Protein AF-A0A9D9UHL8-F1 (afdb_monomer)

Sequence (233 aa):
MMLKIGLIVIVFIFQFSCKTDQINKLRINSTFSAKETDQIIEMLHRFDSEICINEQKEIDAIEDCYASFFKRIKKEIDYGKLDIGISEVQHDFIISALDKSLRKEFWAEGKVVLNRVIKAAIPPKTYPDTIKVINIGKGMFLDFLKNDVSEVSSKVKDYYEHYMKMGVTPTIEADIITNYEEYDISDERIRLFIAVHYLTKNSNILYSNLSYEKSWDNFKRETKNNKETKNKN

Radius of gyration: 25.03 Å; Cα contacts (8 Å, |Δi|>4): 223; chains: 1; bounding box: 103×50×56 Å

Foldseek 3Di:
DDDDPPPPVVVVPPPPPPPVPPPQLLCVFDQDDPLQSQLLVQLLLLLLVQLCVQLVHDSVPSVVSVVSQLVVQVVQVVVVDGDSNQDPVSLCVSLVSGDPVSSQQQKDKDKDWDFDWDVVDVVIDTDTDIFIAIFGHPHSLLVRLVGRPCVPAVLSVVVSVCCVVPNDDPVNVCCCSVVVVSQPSVRSSSSSVVSSVVSRVVVRVVRVVVSVVVVVVVVVVVVVVVVVVVVVD

Nearest PDB structures (foldseek):
  4fdb-assembly1_A-2  TM=5.732E-01  e=2.928E+00  Ralstonia pseudosolanacearum GMI1000
  9c0j-assembly1_A  TM=3.679E-01  e=6.937E+00  Klebsiella pneumoniae
  8ieq-assembly1_A  TM=1.596E-01  e=2.928E+00  Homo sapiens

Secondary structure (DSSP, 8-state):
--SSSTTSSGGGSTT---------GGGS-SSS-HHHHHHHHHHHHHHHHHHHHHTT--TT-HHHHHHHHHHHHHHHHHTT-------HHHHHHHHTTS-HHHHHHHEEEEEEEEEEEETTSSS-EEEEEEEEEEEE-SSHHHHHIIIIITTT-HHHHHHHHHHHHH-S-HHHHHHHHHSGGGS-TTSHHHHHHHHHHHHHHHHHHHHHHHHHHHHHHHHHHHHHHHHHHHT--

Solvent-accessible surface area (backbone atoms only — not comparable to full-atom values): 13490 Å² total; per-residue (Å²): 137,92,86,80,79,82,72,69,69,71,72,69,70,74,73,71,69,75,72,70,73,76,71,57,60,60,78,75,47,90,69,61,55,73,72,56,38,54,25,50,52,49,24,42,52,44,47,55,46,54,45,8,59,72,54,74,40,59,70,93,42,52,64,59,17,52,55,46,46,41,56,50,41,47,55,33,45,78,73,76,38,87,67,90,81,69,49,72,69,55,47,53,58,26,58,62,45,37,54,79,69,60,46,50,26,45,37,35,83,48,73,48,78,44,78,45,71,42,76,89,41,89,70,67,44,73,45,83,40,80,41,64,37,52,42,78,19,95,33,57,50,49,50,31,40,60,70,64,38,28,82,82,29,68,68,51,32,53,48,51,60,44,34,77,74,71,42,93,45,74,67,61,53,47,45,55,50,75,48,48,87,79,52,61,62,89,40,57,58,52,42,43,52,51,48,56,53,49,52,38,51,48,53,32,52,54,40,51,51,57,49,50,54,53,54,52,54,50,52,53,52,53,58,52,52,55,52,57,56,62,74,75,110

Mean predicted aligned error: 7.91 Å

Structure (mmCIF, N/CA/C/O backbone):
data_AF-A0A9D9UHL8-F1
#
_entry.id   AF-A0A9D9UHL8-F1
#
loop_
_atom_site.group_PDB
_atom_site.id
_atom_site.type_symbol
_atom_site.label_atom_id
_atom_site.label_alt_id
_atom_site.label_comp_id
_atom_site.label_asym_id
_atom_site.label_entity_id
_atom_site.label_seq_id
_atom_site.pdbx_PDB_ins_code
_atom_site.Cartn_x
_atom_site.Cartn_y
_atom_site.Cartn_z
_atom_site.occupancy
_atom_site.B_iso_or_equiv
_atom_site.auth_seq_id
_atom_site.auth_comp_id
_atom_site.auth_asym_id
_atom_site.auth_atom_id
_atom_site.pdbx_PDB_model_num
ATOM 1 N N . MET A 1 1 ? -61.139 32.655 20.245 1.00 47.41 1 MET A N 1
ATOM 2 C CA . MET A 1 1 ? -59.903 32.812 19.437 1.00 47.41 1 MET A CA 1
ATOM 3 C C . MET A 1 1 ? -58.740 32.819 20.418 1.00 47.41 1 MET A C 1
ATOM 5 O O . MET A 1 1 ? -58.923 33.446 21.443 1.00 47.41 1 MET A O 1
ATOM 9 N N . MET A 1 2 ? -57.611 32.156 20.147 1.00 50.00 2 MET A N 1
ATOM 10 C CA . MET A 1 2 ? -56.487 31.899 21.086 1.00 50.00 2 MET A CA 1
ATOM 11 C C . MET A 1 2 ? -56.606 30.621 21.933 1.00 50.00 2 MET A C 1
ATOM 13 O O . MET A 1 2 ? -56.815 30.682 23.131 1.00 50.00 2 MET A O 1
ATOM 17 N N . LEU A 1 3 ? -56.458 29.451 21.309 1.00 45.47 3 LEU A N 1
ATOM 18 C CA . LEU A 1 3 ? -55.940 28.226 21.943 1.00 45.47 3 LEU A CA 1
ATOM 19 C C . LEU A 1 3 ? -55.844 27.190 20.818 1.00 45.47 3 LEU A C 1
ATOM 21 O O . LEU A 1 3 ? -56.886 26.687 20.416 1.00 45.47 3 LEU A O 1
ATOM 25 N N . LYS A 1 4 ? -54.659 26.975 20.223 1.00 51.47 4 LYS A N 1
ATOM 26 C CA . LYS A 1 4 ? -54.309 25.803 19.365 1.00 51.47 4 LYS A CA 1
ATOM 27 C C . LYS A 1 4 ? -52.970 25.922 18.615 1.00 51.47 4 LYS A C 1
ATOM 29 O O . LYS A 1 4 ? -52.560 24.952 17.997 1.00 51.47 4 LYS A O 1
ATOM 34 N N . ILE A 1 5 ? -52.261 27.053 18.690 1.00 55.22 5 ILE A N 1
ATOM 35 C CA . ILE A 1 5 ? -50.986 27.251 17.958 1.00 55.22 5 ILE A CA 1
ATOM 36 C C . ILE A 1 5 ? -49.744 26.885 18.809 1.00 55.22 5 ILE A C 1
ATOM 38 O O . ILE A 1 5 ? -48.643 26.764 18.288 1.00 55.22 5 ILE A O 1
ATOM 42 N N . GLY A 1 6 ? -49.902 26.616 20.110 1.00 53.00 6 GLY A N 1
ATOM 43 C CA . GLY A 1 6 ? -48.771 26.365 21.019 1.00 53.00 6 GLY A CA 1
ATOM 44 C C . GLY A 1 6 ? -48.166 24.954 20.999 1.00 53.00 6 GLY A C 1
ATOM 45 O O . GLY A 1 6 ? -47.120 24.757 21.603 1.00 53.00 6 GLY A O 1
ATOM 46 N N . LEU A 1 7 ? -48.788 23.968 20.335 1.00 50.31 7 LEU A N 1
ATOM 47 C CA . LEU A 1 7 ? -48.373 22.558 20.457 1.00 50.31 7 LEU A CA 1
ATOM 48 C C . LEU A 1 7 ? -47.529 22.024 19.284 1.00 50.31 7 LEU A C 1
ATOM 50 O O . LEU A 1 7 ? -47.012 20.917 19.370 1.00 50.31 7 LEU A O 1
ATOM 54 N N . ILE A 1 8 ? -47.369 22.786 18.195 1.00 53.16 8 ILE A N 1
ATOM 55 C CA . ILE A 1 8 ? -46.669 22.314 16.980 1.00 53.16 8 ILE A CA 1
ATOM 56 C C . ILE A 1 8 ? -45.159 22.623 17.017 1.00 53.16 8 ILE A C 1
ATOM 58 O O . ILE A 1 8 ? -44.376 21.961 16.344 1.00 53.16 8 ILE A O 1
ATOM 62 N N . VAL A 1 9 ? -44.709 23.558 17.860 1.00 52.34 9 VAL A N 1
ATOM 63 C CA . VAL A 1 9 ? -43.293 23.983 17.899 1.00 52.34 9 VAL A CA 1
ATOM 64 C C . VAL A 1 9 ? -42.412 23.061 18.762 1.00 52.34 9 VAL A C 1
ATOM 66 O O . VAL A 1 9 ? -41.203 23.003 18.564 1.00 52.34 9 VAL A O 1
ATOM 69 N N . ILE A 1 10 ? -42.992 22.266 19.670 1.00 52.47 10 ILE A N 1
ATOM 70 C CA . ILE A 1 10 ? -42.220 21.412 20.598 1.00 52.47 10 ILE A CA 1
ATOM 71 C C . ILE A 1 10 ? -41.764 20.087 19.949 1.00 52.47 10 ILE A C 1
ATOM 73 O O . ILE A 1 10 ? -40.796 19.482 20.400 1.00 52.47 10 ILE A O 1
ATOM 77 N N . VAL A 1 11 ? -42.374 19.662 18.836 1.00 51.59 11 VAL A N 1
ATOM 78 C CA . VAL A 1 11 ? -41.989 18.413 18.141 1.00 51.59 11 VAL A CA 1
ATOM 79 C C . VAL A 1 11 ? -40.785 18.605 17.200 1.00 51.59 11 VAL A C 1
ATOM 81 O O . VAL A 1 11 ? -40.149 17.632 16.808 1.00 51.59 11 VAL A O 1
ATOM 84 N N . PHE A 1 12 ? -40.392 19.846 16.890 1.00 52.00 12 PHE A N 1
ATOM 85 C CA . PHE A 1 12 ? -39.277 20.117 15.969 1.00 52.00 12 PHE A CA 1
ATOM 86 C C . PHE A 1 12 ? -37.882 20.120 16.623 1.00 52.00 12 PHE A C 1
ATOM 88 O O . PHE A 1 12 ? -36.882 20.169 15.913 1.00 52.00 12 PHE A O 1
ATOM 95 N N . ILE A 1 13 ? -37.784 20.040 17.957 1.00 56.25 13 ILE A N 1
ATOM 96 C CA . ILE A 1 13 ? -36.501 20.184 18.680 1.00 56.25 13 ILE A CA 1
ATOM 97 C C . ILE A 1 13 ? -35.815 18.824 18.949 1.00 56.25 13 ILE A C 1
ATOM 99 O O . ILE A 1 13 ? -34.632 18.782 19.265 1.00 56.25 13 ILE A O 1
ATOM 103 N N . PHE A 1 14 ? -36.493 17.689 18.734 1.00 49.78 14 PHE A N 1
ATOM 104 C CA . PHE A 1 14 ? -35.909 16.351 18.954 1.00 49.78 14 PHE A CA 1
ATOM 105 C C . PHE A 1 14 ? -35.287 15.691 17.712 1.00 49.78 14 PHE A C 1
ATOM 107 O O . PHE A 1 14 ? -34.867 14.542 17.778 1.00 49.78 14 PHE A O 1
ATOM 114 N N . GLN A 1 15 ? -35.156 16.413 16.596 1.00 50.06 15 GLN A N 1
ATOM 115 C CA . GLN A 1 15 ? -34.400 15.944 15.423 1.00 50.06 15 GLN A CA 1
ATOM 116 C C . GLN A 1 15 ? -32.910 16.327 15.490 1.00 50.06 15 GLN A C 1
ATOM 118 O O . GLN A 1 15 ? -32.226 16.305 14.466 1.00 50.06 15 GLN A O 1
ATOM 123 N N . PHE A 1 16 ? -32.369 16.632 16.681 1.00 53.84 16 PHE A N 1
ATOM 124 C CA . PHE A 1 16 ? -30.929 16.500 16.922 1.00 53.84 16 PHE A CA 1
ATOM 125 C C . PHE A 1 16 ? -30.581 15.014 16.865 1.00 53.84 16 PHE A C 1
ATOM 127 O O . PHE A 1 16 ? -30.459 14.319 17.871 1.00 53.84 16 PHE A O 1
ATOM 134 N N . SER A 1 17 ? -30.492 14.540 15.626 1.00 48.72 17 SER A N 1
ATOM 135 C CA . SER A 1 17 ? -29.861 13.309 15.222 1.00 48.72 17 SER A CA 1
ATOM 136 C C . SER A 1 17 ? -28.493 13.292 15.892 1.00 48.72 17 SER A C 1
ATOM 138 O O . SER A 1 17 ? -27.572 13.994 15.471 1.00 48.72 17 SER A O 1
ATOM 140 N N . CYS A 1 18 ? -28.375 12.537 16.985 1.00 48.28 18 CYS A N 1
ATOM 141 C CA . CYS A 1 18 ? -27.101 11.959 17.360 1.00 48.28 18 CYS A CA 1
ATOM 142 C C . CYS A 1 18 ? -26.683 11.137 16.143 1.00 48.28 18 CYS A C 1
ATOM 144 O O . CYS A 1 18 ? -27.052 9.971 16.024 1.00 48.28 18 CYS A O 1
ATOM 146 N N . LYS A 1 19 ? -25.939 11.752 15.217 1.00 48.12 19 LYS A N 1
ATOM 147 C CA . LYS A 1 19 ? -24.984 10.996 14.425 1.00 48.12 19 LYS A CA 1
ATOM 148 C C . LYS A 1 19 ? -24.073 10.397 15.478 1.00 48.12 19 LYS A C 1
ATOM 150 O O . LYS A 1 19 ? -23.246 11.097 16.052 1.00 48.12 19 LYS A O 1
ATOM 155 N N . THR A 1 20 ? -24.353 9.155 15.857 1.00 48.62 20 THR A N 1
ATOM 156 C CA . THR A 1 20 ? -23.393 8.331 16.567 1.00 48.62 20 THR A CA 1
ATOM 157 C C . THR A 1 20 ? -22.151 8.428 15.707 1.00 48.62 20 THR A C 1
ATOM 159 O O . THR A 1 20 ? -22.188 7.950 14.574 1.00 48.62 20 THR A O 1
ATOM 162 N N . ASP A 1 21 ? -21.137 9.164 16.171 1.00 52.25 21 ASP A N 1
ATOM 163 C CA . ASP A 1 21 ? -19.838 9.182 15.514 1.00 52.25 21 ASP A CA 1
ATOM 164 C C . ASP A 1 21 ? -19.491 7.716 15.341 1.00 52.25 21 ASP A C 1
ATOM 166 O O . ASP A 1 21 ? -19.347 6.979 16.323 1.00 52.25 21 ASP A O 1
ATOM 170 N N . GLN A 1 22 ? -19.523 7.263 14.091 1.00 60.62 22 GLN A N 1
ATOM 171 C CA . GLN A 1 22 ? -19.166 5.906 13.758 1.00 60.62 22 GLN A CA 1
ATOM 172 C C . GLN A 1 22 ? -17.718 5.817 14.213 1.00 60.62 22 GLN A C 1
ATOM 174 O O . GLN A 1 22 ? -16.851 6.500 13.667 1.00 60.62 22 GLN A O 1
ATOM 179 N N . ILE A 1 23 ? -17.491 5.128 15.333 1.00 70.31 23 ILE A N 1
ATOM 180 C CA . ILE A 1 23 ? -16.169 5.080 15.939 1.00 70.31 23 ILE A CA 1
ATOM 181 C C . ILE A 1 23 ? -15.275 4.459 14.877 1.00 70.31 23 ILE A C 1
ATOM 183 O O . ILE A 1 23 ? -15.456 3.290 14.539 1.00 70.31 23 ILE A O 1
ATOM 187 N N . ASN A 1 24 ? -14.361 5.264 14.333 1.00 79.94 24 ASN A N 1
ATOM 188 C CA . ASN A 1 24 ? -13.413 4.806 13.332 1.00 79.94 24 ASN A CA 1
ATOM 189 C C . ASN A 1 24 ? -12.711 3.574 13.905 1.00 79.94 24 ASN A C 1
ATOM 191 O O . ASN A 1 24 ? -12.112 3.656 14.984 1.00 79.94 24 ASN A O 1
ATOM 195 N N . LYS A 1 25 ? -12.817 2.427 13.227 1.00 87.69 25 LYS A N 1
ATOM 196 C CA . LYS A 1 25 ? -12.359 1.148 13.785 1.00 87.69 25 LYS A CA 1
ATOM 197 C C . LYS A 1 25 ? -10.848 1.134 14.004 1.00 87.69 25 LYS A C 1
ATOM 199 O O . LYS A 1 25 ? -10.377 0.424 14.887 1.00 87.69 25 LYS A O 1
ATOM 204 N N . LEU A 1 26 ? -10.091 1.980 13.293 1.00 89.69 26 LEU A N 1
ATOM 205 C CA . LEU A 1 26 ? -8.669 2.196 13.568 1.00 89.69 26 LEU A CA 1
ATOM 206 C C . LEU A 1 26 ? -8.428 2.804 14.948 1.00 89.69 26 LEU A C 1
ATOM 208 O O . LEU A 1 26 ? -7.358 2.599 15.491 1.00 89.69 26 LEU A O 1
ATOM 212 N N . ARG A 1 27 ? -9.378 3.518 15.560 1.00 88.88 27 ARG A N 1
ATOM 213 C CA . ARG A 1 27 ? -9.225 4.047 16.930 1.00 88.88 27 ARG A CA 1
ATOM 214 C C . ARG A 1 27 ? -9.400 2.986 18.015 1.00 88.88 27 ARG A C 1
ATOM 216 O O . ARG A 1 27 ? -9.030 3.236 19.157 1.00 88.88 27 ARG A O 1
ATOM 223 N N . ILE A 1 28 ? -9.926 1.815 17.661 1.00 84.94 28 ILE A N 1
ATOM 224 C CA . ILE A 1 28 ? -10.061 0.648 18.538 1.00 84.94 28 ILE A CA 1
ATOM 225 C C . ILE A 1 28 ? -8.991 -0.378 18.136 1.00 84.94 28 ILE A C 1
ATOM 227 O O . ILE A 1 28 ? -9.295 -1.526 17.829 1.00 84.94 28 ILE A O 1
ATOM 231 N N . ASN A 1 29 ? -7.734 0.059 18.063 1.00 88.69 29 ASN A N 1
ATOM 232 C CA . ASN A 1 29 ? -6.602 -0.822 17.789 1.00 88.69 29 ASN A CA 1
ATOM 233 C C . ASN A 1 29 ? -5.724 -0.966 19.040 1.00 88.69 29 ASN A C 1
ATOM 235 O O . ASN A 1 29 ? -5.683 -0.076 19.892 1.00 88.69 29 ASN A O 1
ATOM 239 N N . SER A 1 30 ? -5.035 -2.098 19.146 1.00 88.44 30 SER A N 1
ATOM 240 C CA . SER A 1 30 ? -4.153 -2.426 20.270 1.00 88.44 30 SER A CA 1
ATOM 241 C C . SER A 1 30 ? -2.674 -2.128 20.002 1.00 88.44 30 SER A C 1
ATOM 243 O O . SER A 1 30 ? -1.859 -2.194 20.922 1.00 88.44 30 SER A O 1
ATOM 245 N N . THR A 1 31 ? -2.325 -1.795 18.758 1.00 94.38 31 THR A N 1
ATOM 246 C CA . THR A 1 31 ? -0.939 -1.755 18.279 1.00 94.38 31 THR A CA 1
ATOM 247 C C . THR A 1 31 ? -0.325 -0.352 18.310 1.00 94.38 31 THR A C 1
ATOM 249 O O . THR A 1 31 ? 0.825 -0.188 18.709 1.00 94.38 31 THR A O 1
ATOM 252 N N . PHE A 1 32 ? -1.075 0.669 17.902 1.00 95.50 32 PHE A N 1
ATOM 253 C CA . PHE A 1 32 ? -0.631 2.052 17.747 1.00 95.50 32 PHE A CA 1
ATOM 254 C C . PHE A 1 32 ? -1.106 2.931 18.904 1.00 95.50 32 PHE A C 1
ATOM 256 O O . PHE A 1 32 ? -2.231 2.815 19.393 1.00 95.50 32 PHE A O 1
ATOM 263 N N . SER A 1 33 ? -0.280 3.898 19.299 1.00 95.81 33 SER A N 1
ATOM 264 C CA . SER A 1 33 ? -0.720 4.971 20.192 1.00 95.81 33 SER A CA 1
ATOM 265 C C . SER A 1 33 ? -1.784 5.851 19.525 1.00 95.81 33 SER A C 1
ATOM 267 O O . SER A 1 33 ? -1.930 5.876 18.301 1.00 95.81 33 SER A O 1
ATOM 269 N N . ALA A 1 34 ? -2.502 6.651 20.318 1.00 95.38 34 ALA A N 1
ATOM 270 C CA . ALA A 1 34 ? -3.505 7.581 19.790 1.00 95.38 34 ALA A CA 1
ATOM 271 C C . ALA A 1 34 ? -2.920 8.554 18.746 1.00 95.38 34 ALA A C 1
ATOM 273 O O . ALA A 1 34 ? -3.504 8.748 17.685 1.00 95.38 34 ALA A O 1
ATOM 274 N N . LYS A 1 35 ? -1.724 9.101 19.008 1.00 96.69 35 LYS A N 1
ATOM 275 C CA . LYS A 1 35 ? -1.043 10.024 18.087 1.00 96.69 35 LYS A CA 1
ATOM 276 C C . LYS A 1 35 ? -0.623 9.342 16.782 1.00 96.69 35 LYS A C 1
ATOM 278 O O . LYS A 1 35 ? -0.698 9.954 15.721 1.00 96.69 35 LYS A O 1
ATOM 283 N N . GLU A 1 36 ? -0.125 8.111 16.850 1.00 97.56 36 GLU A N 1
ATOM 284 C CA . GLU A 1 36 ? 0.229 7.344 15.647 1.00 97.56 36 GLU A CA 1
ATOM 285 C C . GLU A 1 36 ? -1.028 6.990 14.853 1.00 97.56 36 GLU A C 1
ATOM 287 O O . GLU A 1 36 ? -1.048 7.136 13.636 1.00 97.56 36 GLU A O 1
ATOM 292 N N . THR A 1 37 ? -2.105 6.628 15.550 1.00 97.19 37 THR A N 1
ATOM 293 C CA . THR A 1 37 ? -3.414 6.352 14.952 1.00 97.19 37 THR A CA 1
ATOM 294 C C . THR A 1 37 ? -3.955 7.564 14.191 1.00 97.19 37 THR A C 1
ATOM 296 O O . THR A 1 37 ? -4.432 7.406 13.073 1.00 97.19 37 THR A O 1
ATOM 299 N N . ASP A 1 38 ? -3.838 8.779 14.736 1.00 96.75 38 ASP A N 1
ATOM 300 C CA . ASP A 1 38 ? -4.262 10.002 14.038 1.00 96.75 38 ASP A CA 1
ATOM 301 C C . ASP A 1 38 ? -3.485 10.224 12.728 1.00 96.75 38 ASP A C 1
ATOM 303 O O . ASP A 1 38 ? -4.086 10.523 11.697 1.00 96.75 38 ASP A O 1
ATOM 307 N N . GLN A 1 39 ? -2.166 10.009 12.742 1.00 98.06 39 GLN A N 1
ATOM 308 C CA . GLN A 1 39 ? -1.324 10.107 11.541 1.00 98.06 39 GLN A CA 1
ATOM 309 C C . GLN A 1 39 ? -1.682 9.038 10.498 1.00 98.06 39 GLN A C 1
ATOM 311 O O . GLN A 1 39 ? -1.692 9.307 9.298 1.00 98.06 39 GLN A O 1
ATOM 316 N N . ILE A 1 40 ? -1.994 7.821 10.949 1.00 98.06 40 ILE A N 1
ATOM 317 C CA . ILE A 1 40 ? -2.417 6.709 10.091 1.00 98.06 40 ILE A CA 1
ATOM 318 C C . ILE A 1 40 ? -3.771 7.003 9.444 1.00 98.06 40 ILE A C 1
ATOM 320 O O . ILE A 1 40 ? -3.930 6.773 8.247 1.00 98.06 40 ILE A O 1
ATOM 324 N N . ILE A 1 41 ? -4.725 7.541 10.208 1.00 97.62 41 ILE A N 1
ATOM 325 C CA . ILE A 1 41 ? -6.026 7.975 9.687 1.00 97.62 41 ILE A CA 1
ATOM 326 C C . ILE A 1 41 ? -5.828 9.068 8.635 1.00 97.62 41 ILE A C 1
ATOM 328 O O . ILE A 1 41 ? -6.426 9.002 7.564 1.00 97.62 41 ILE A O 1
ATOM 332 N N . GLU A 1 42 ? -4.955 10.043 8.894 1.00 98.25 42 GLU A N 1
ATOM 333 C CA . GLU A 1 42 ? -4.645 11.088 7.920 1.00 98.25 42 GLU A CA 1
ATOM 334 C C . GLU A 1 42 ? -4.004 10.522 6.643 1.00 98.25 42 GLU A C 1
ATOM 336 O O . GLU A 1 42 ? -4.430 10.868 5.541 1.00 98.25 42 GLU A O 1
ATOM 341 N N . MET A 1 43 ? -3.025 9.619 6.766 1.00 98.56 43 MET A N 1
ATOM 342 C CA . MET A 1 43 ? -2.421 8.933 5.618 1.00 98.56 43 MET A CA 1
ATOM 343 C C . MET A 1 43 ? -3.479 8.176 4.807 1.00 98.56 43 MET A C 1
ATOM 345 O O . MET A 1 43 ? -3.490 8.271 3.580 1.00 98.56 43 MET A O 1
ATOM 349 N N . LEU A 1 44 ? -4.370 7.447 5.483 1.00 98.44 44 LEU A N 1
ATOM 350 C CA . LEU A 1 44 ? -5.435 6.691 4.836 1.00 98.44 44 LEU A CA 1
ATOM 351 C C . LEU A 1 44 ? -6.403 7.613 4.094 1.00 98.44 44 LEU A C 1
ATOM 353 O O . LEU A 1 44 ? -6.688 7.366 2.932 1.00 98.44 44 LEU A O 1
ATOM 357 N N . HIS A 1 45 ? -6.847 8.709 4.712 1.00 97.88 45 HIS A N 1
ATOM 358 C CA . HIS A 1 45 ? -7.726 9.677 4.052 1.00 97.88 45 HIS A CA 1
ATOM 359 C C . HIS A 1 45 ? -7.075 10.312 2.819 1.00 97.88 45 HIS A C 1
ATOM 361 O O . HIS A 1 45 ? -7.742 10.507 1.804 1.00 97.88 45 HIS A O 1
ATOM 367 N N . ARG A 1 46 ? -5.769 10.615 2.876 1.00 98.38 46 ARG A N 1
ATOM 368 C CA . ARG A 1 46 ? -5.031 11.104 1.702 1.00 98.38 46 ARG A CA 1
ATOM 369 C C . ARG A 1 46 ? -5.008 10.047 0.598 1.00 98.38 46 ARG A C 1
ATOM 371 O O . ARG A 1 46 ? -5.277 10.377 -0.549 1.00 98.38 46 ARG A O 1
ATOM 378 N N . PHE A 1 47 ? -4.736 8.788 0.935 1.00 98.56 47 PHE A N 1
ATOM 379 C CA . PHE A 1 47 ? -4.752 7.687 -0.031 1.00 98.56 47 PHE A CA 1
ATOM 380 C C . PHE A 1 47 ? -6.140 7.481 -0.659 1.00 98.56 47 PHE A C 1
ATOM 382 O O . PHE A 1 47 ? -6.253 7.441 -1.883 1.00 98.56 47 PHE A O 1
ATOM 389 N N . ASP A 1 48 ? -7.186 7.421 0.167 1.00 98.25 48 ASP A N 1
ATOM 390 C CA . ASP A 1 48 ? -8.589 7.291 -0.242 1.00 98.25 48 ASP A CA 1
ATOM 391 C C . ASP A 1 48 ? -8.985 8.422 -1.210 1.00 98.25 48 ASP A C 1
ATOM 393 O O . ASP A 1 48 ? -9.559 8.169 -2.271 1.00 98.25 48 ASP A O 1
ATOM 397 N N . SER A 1 49 ? -8.592 9.664 -0.900 1.00 98.06 49 SER A N 1
ATOM 398 C CA . SER A 1 49 ? -8.812 10.823 -1.770 1.00 98.06 49 SER A CA 1
ATOM 399 C C . SER A 1 49 ? -8.118 10.682 -3.124 1.00 98.06 49 SER A C 1
ATOM 401 O O . SER A 1 49 ? -8.746 10.930 -4.151 1.00 98.06 49 SER A O 1
ATOM 403 N N . GLU A 1 50 ? -6.842 10.287 -3.155 1.00 98.12 50 GLU A N 1
ATOM 404 C CA . GLU A 1 50 ? -6.116 10.126 -4.421 1.00 98.12 50 GLU A CA 1
ATOM 405 C C . GLU A 1 50 ? -6.717 9.012 -5.283 1.00 98.12 50 GLU A C 1
ATOM 407 O O . GLU A 1 50 ? -6.830 9.172 -6.499 1.00 98.12 50 GLU A O 1
ATOM 412 N N . ILE A 1 51 ? -7.171 7.908 -4.677 1.00 97.69 51 ILE A N 1
ATOM 413 C CA . ILE A 1 51 ? -7.914 6.880 -5.412 1.00 97.69 51 ILE A CA 1
ATOM 414 C C . ILE A 1 51 ? -9.193 7.473 -6.005 1.00 97.69 51 ILE A C 1
ATOM 416 O O . ILE A 1 51 ? -9.395 7.368 -7.212 1.00 97.69 51 ILE A O 1
ATOM 420 N N . CYS A 1 52 ? -10.049 8.114 -5.207 1.00 97.88 52 CYS A N 1
ATOM 421 C CA . CYS A 1 52 ? -11.315 8.647 -5.716 1.00 97.88 52 CYS A CA 1
ATOM 422 C C . CYS A 1 52 ? -11.118 9.677 -6.841 1.00 97.88 52 CYS A C 1
ATOM 424 O O . CYS A 1 52 ? -11.822 9.618 -7.851 1.00 97.88 52 CYS A O 1
ATOM 426 N N . ILE A 1 53 ? -10.121 10.563 -6.719 1.00 97.31 53 ILE A N 1
ATOM 427 C CA . ILE A 1 53 ? -9.763 11.538 -7.762 1.00 97.31 53 ILE A CA 1
ATOM 428 C C . ILE A 1 53 ? -9.370 10.824 -9.059 1.00 97.31 53 ILE A C 1
ATOM 430 O O . ILE A 1 53 ? -9.896 11.143 -10.128 1.00 97.31 53 ILE A O 1
ATOM 434 N N . ASN A 1 54 ? -8.474 9.839 -8.973 1.00 96.81 54 ASN A N 1
ATOM 435 C CA . ASN A 1 54 ? -7.991 9.099 -10.137 1.00 96.81 54 ASN A CA 1
ATOM 436 C C . ASN A 1 54 ? -9.096 8.284 -10.818 1.00 96.81 54 ASN A C 1
ATOM 438 O O . ASN A 1 54 ? -9.118 8.166 -12.044 1.00 96.81 54 ASN A O 1
ATOM 442 N N . GLU A 1 55 ? -10.033 7.756 -10.033 1.00 96.88 55 GLU A N 1
ATOM 443 C CA . GLU A 1 55 ? -11.178 6.990 -10.524 1.00 96.88 55 GLU A CA 1
ATOM 444 C C . GLU A 1 55 ? -12.370 7.870 -10.942 1.00 96.88 55 GLU A C 1
ATOM 446 O O . GLU A 1 55 ? -13.383 7.350 -11.416 1.00 96.88 55 GLU A O 1
ATOM 451 N N . GLN A 1 56 ? -12.249 9.197 -10.806 1.00 97.00 56 GLN A N 1
ATOM 452 C CA . GLN A 1 56 ? -13.298 10.177 -11.116 1.00 97.00 56 GLN A CA 1
ATOM 453 C C . GLN A 1 56 ? -14.605 9.868 -10.367 1.00 97.00 56 GLN A C 1
ATOM 455 O O . GLN A 1 56 ? -15.695 9.836 -10.948 1.00 97.00 56 GLN A O 1
ATOM 460 N N . LYS A 1 57 ? -14.474 9.590 -9.067 1.00 96.19 57 LYS A N 1
ATOM 461 C CA . LYS A 1 57 ? -15.564 9.263 -8.145 1.00 96.19 57 LYS A CA 1
ATOM 462 C C . LYS A 1 57 ? -15.639 10.271 -7.006 1.00 96.19 57 LYS A C 1
ATOM 464 O O . LYS A 1 57 ? -14.648 10.898 -6.642 1.00 96.19 57 LYS A O 1
ATOM 469 N N . GLU A 1 58 ? -16.831 10.391 -6.434 1.00 91.62 58 GLU A N 1
ATOM 470 C CA . GLU A 1 58 ? -17.059 11.176 -5.224 1.00 91.62 58 GLU A CA 1
ATOM 471 C C . GLU A 1 58 ? -16.472 10.454 -4.007 1.00 91.62 58 GLU A C 1
ATOM 473 O O . GLU A 1 58 ? -16.639 9.244 -3.862 1.00 91.62 58 GLU A O 1
ATOM 478 N N . ILE A 1 59 ? -15.828 11.202 -3.108 1.00 88.31 59 ILE A N 1
ATOM 479 C CA . ILE A 1 59 ? -15.189 10.649 -1.901 1.00 88.31 59 ILE A CA 1
ATOM 480 C C . ILE A 1 59 ? -16.190 9.992 -0.939 1.00 88.31 59 ILE A C 1
ATOM 482 O O . ILE A 1 59 ? -15.849 9.030 -0.254 1.00 88.31 59 ILE A O 1
ATOM 486 N N . ASP A 1 60 ? -17.438 10.468 -0.935 1.00 88.88 60 ASP A N 1
ATOM 487 C CA . ASP A 1 60 ? -18.527 9.917 -0.119 1.00 88.88 60 ASP A CA 1
ATOM 488 C C . ASP A 1 60 ? -18.980 8.522 -0.597 1.00 88.88 60 ASP A C 1
ATOM 490 O O . ASP A 1 60 ? -19.721 7.841 0.108 1.00 88.88 60 ASP A O 1
ATOM 494 N N . ALA A 1 61 ? -18.528 8.084 -1.778 1.00 92.75 61 ALA A N 1
ATOM 495 C CA . ALA A 1 61 ? -18.772 6.761 -2.348 1.00 92.75 61 ALA A CA 1
ATOM 496 C C . ALA A 1 61 ? -17.472 5.938 -2.377 1.00 92.75 61 ALA A C 1
ATOM 498 O O . ALA A 1 61 ? -17.028 5.470 -3.429 1.00 92.75 61 ALA A O 1
ATOM 499 N N . ILE A 1 62 ? -16.829 5.785 -1.216 1.00 95.19 62 ILE A N 1
ATOM 500 C CA . ILE A 1 62 ? -15.499 5.173 -1.112 1.00 95.19 62 ILE A CA 1
ATOM 501 C C . ILE A 1 62 ? -15.457 3.744 -1.672 1.00 95.19 62 ILE A C 1
ATOM 503 O O . ILE A 1 62 ? -14.491 3.364 -2.337 1.00 95.19 62 ILE A O 1
ATOM 507 N N . GLU A 1 63 ? -16.520 2.962 -1.489 1.00 95.88 63 GLU A N 1
ATOM 508 C CA . GLU A 1 63 ? -16.639 1.614 -2.044 1.00 95.88 63 GLU A CA 1
ATOM 509 C C . GLU A 1 63 ? -16.590 1.625 -3.579 1.00 95.88 63 GLU A C 1
ATOM 511 O O . GLU A 1 63 ? -15.919 0.782 -4.182 1.00 95.88 63 GLU A O 1
ATOM 516 N N . ASP A 1 64 ? -17.223 2.614 -4.220 1.00 96.75 64 ASP A N 1
ATOM 517 C CA . ASP A 1 64 ? -17.190 2.781 -5.675 1.00 96.75 64 ASP A CA 1
ATOM 518 C C . ASP A 1 64 ? -15.795 3.185 -6.166 1.00 96.75 64 ASP A C 1
ATOM 520 O O . ASP A 1 64 ? -15.362 2.724 -7.231 1.00 96.75 64 ASP A O 1
ATOM 524 N N . CYS A 1 65 ? -15.075 4.012 -5.396 1.00 97.69 65 CYS A N 1
ATOM 525 C CA . CYS A 1 65 ? -13.689 4.369 -5.695 1.00 97.69 65 CYS A CA 1
ATOM 526 C C . CYS A 1 65 ? -12.801 3.117 -5.722 1.00 97.69 65 CYS A C 1
ATOM 528 O O . CYS A 1 65 ? -12.132 2.851 -6.721 1.00 97.69 65 CYS A O 1
ATOM 530 N N . TYR A 1 66 ? -12.841 2.298 -4.667 1.00 97.69 66 TYR A N 1
ATOM 531 C CA . TYR A 1 66 ? -12.042 1.071 -4.589 1.00 97.69 66 TYR A CA 1
ATOM 532 C C . TYR A 1 66 ? -12.456 0.040 -5.645 1.00 97.69 66 TYR A C 1
ATOM 534 O O . TYR A 1 66 ? -11.595 -0.564 -6.286 1.00 97.69 66 TYR A O 1
ATOM 542 N N . ALA A 1 67 ? -13.757 -0.138 -5.891 1.00 96.88 67 ALA A N 1
ATOM 543 C CA . ALA A 1 67 ? -14.232 -1.053 -6.925 1.00 96.88 67 ALA A CA 1
ATOM 544 C C . ALA A 1 67 ? -13.748 -0.641 -8.328 1.00 96.88 67 ALA A C 1
ATOM 546 O O . ALA A 1 67 ? -13.350 -1.501 -9.118 1.00 96.88 67 ALA A O 1
ATOM 547 N N . SER A 1 68 ? -13.759 0.659 -8.650 1.00 97.50 68 SER A N 1
ATOM 548 C CA . SER A 1 68 ? -13.206 1.175 -9.912 1.00 97.50 68 SER A CA 1
ATOM 549 C C . SER A 1 68 ? -11.695 0.957 -9.991 1.00 97.50 68 SER A C 1
ATOM 551 O O . SER A 1 68 ? -11.204 0.393 -10.973 1.00 97.50 68 SER A O 1
ATOM 553 N N . PHE A 1 69 ? -10.981 1.298 -8.915 1.00 97.75 69 PHE A N 1
ATOM 554 C CA . PHE A 1 69 ? -9.538 1.121 -8.791 1.00 97.75 69 PHE A CA 1
ATOM 555 C C . PHE A 1 69 ? -9.108 -0.323 -9.058 1.00 97.75 69 PHE A C 1
ATOM 557 O O . PHE A 1 69 ? -8.292 -0.572 -9.946 1.00 97.75 69 PHE A O 1
ATOM 564 N N . PHE A 1 70 ? -9.702 -1.301 -8.370 1.00 97.06 70 PHE A N 1
ATOM 565 C CA . PHE A 1 70 ? -9.344 -2.707 -8.561 1.00 97.06 70 PHE A CA 1
ATOM 566 C C . PHE A 1 70 ? -9.683 -3.222 -9.962 1.00 97.06 70 PHE A C 1
ATOM 568 O O . PHE A 1 70 ? -8.881 -3.946 -10.559 1.00 97.06 70 PHE A O 1
ATOM 575 N N . LYS A 1 71 ? -10.819 -2.807 -10.539 1.00 96.31 71 LYS A N 1
ATOM 576 C CA . LYS A 1 71 ? -11.170 -3.142 -11.930 1.00 96.31 71 LYS A CA 1
ATOM 577 C C . LYS A 1 71 ? -10.140 -2.605 -12.921 1.00 96.31 71 LYS A C 1
ATOM 579 O O . LYS A 1 71 ? -9.762 -3.322 -13.851 1.00 96.31 71 LYS A O 1
ATOM 584 N N . ARG A 1 72 ? -9.667 -1.371 -12.726 1.00 96.69 72 ARG A N 1
ATOM 585 C CA . ARG A 1 72 ? -8.618 -0.770 -13.557 1.00 96.69 72 ARG A CA 1
ATOM 586 C C . ARG A 1 72 ? -7.289 -1.505 -13.396 1.00 96.69 72 ARG A C 1
ATOM 588 O O . ARG A 1 72 ? -6.708 -1.899 -14.403 1.00 96.69 72 ARG A O 1
ATOM 595 N N . ILE A 1 73 ? -6.840 -1.748 -12.163 1.00 95.62 73 ILE A N 1
ATOM 596 C CA . ILE A 1 73 ? -5.583 -2.463 -11.880 1.00 95.62 73 ILE A CA 1
ATOM 597 C C . ILE A 1 73 ? -5.581 -3.856 -12.510 1.00 95.62 73 ILE A C 1
ATOM 599 O O . ILE A 1 73 ? -4.612 -4.232 -13.167 1.00 95.62 73 ILE A O 1
ATOM 603 N N . LYS A 1 74 ? -6.682 -4.602 -12.367 1.00 94.69 74 LYS A N 1
ATOM 604 C CA . LYS A 1 74 ? -6.844 -5.920 -12.986 1.00 94.69 74 LYS A CA 1
ATOM 605 C C . LYS A 1 74 ? -6.649 -5.857 -14.504 1.00 94.69 74 LYS A C 1
ATOM 607 O O . LYS A 1 74 ? -5.881 -6.638 -15.055 1.00 94.69 74 LYS A O 1
ATOM 612 N N . LYS A 1 75 ? -7.279 -4.879 -15.162 1.00 94.19 75 LYS A N 1
ATOM 613 C CA . LYS A 1 75 ? -7.152 -4.666 -16.608 1.00 94.19 75 LYS A CA 1
ATOM 614 C C . LYS A 1 75 ? -5.724 -4.301 -17.029 1.00 94.19 75 LYS A C 1
ATOM 616 O O . LYS A 1 75 ? -5.258 -4.794 -18.048 1.00 94.19 75 LYS A O 1
ATOM 621 N N . GLU A 1 76 ? -5.024 -3.451 -16.280 1.00 92.44 76 GLU A N 1
ATOM 622 C CA . GLU A 1 76 ? -3.627 -3.102 -16.587 1.00 92.44 76 GLU A CA 1
ATOM 623 C C . GLU A 1 76 ? -2.711 -4.332 -16.518 1.00 92.44 76 GLU A C 1
ATOM 625 O O . GLU A 1 76 ? -1.859 -4.528 -17.392 1.00 92.44 76 GLU A O 1
ATOM 630 N N . ILE A 1 77 ? -2.935 -5.209 -15.534 1.00 88.94 77 ILE A N 1
ATOM 631 C CA . ILE A 1 77 ? -2.156 -6.442 -15.370 1.00 88.94 77 ILE A CA 1
ATOM 632 C C . ILE A 1 77 ? -2.377 -7.403 -16.535 1.00 88.94 77 ILE A C 1
ATOM 634 O O . ILE A 1 77 ? -1.409 -8.013 -16.993 1.00 88.94 77 ILE A O 1
ATOM 638 N N . ASP A 1 78 ? -3.594 -7.476 -17.081 1.00 89.19 78 ASP A N 1
ATOM 639 C CA . ASP A 1 78 ? -3.876 -8.248 -18.299 1.00 89.19 78 ASP A CA 1
ATOM 640 C C . ASP A 1 78 ? -3.049 -7.747 -19.505 1.00 89.19 78 ASP A C 1
ATOM 642 O O . ASP A 1 78 ? -2.713 -8.522 -20.403 1.00 89.19 78 ASP A O 1
ATOM 646 N N . TYR A 1 79 ? -2.647 -6.470 -19.508 1.00 91.19 79 TYR A N 1
ATOM 647 C CA . TYR A 1 79 ? -1.727 -5.883 -20.492 1.00 91.19 79 TYR A CA 1
ATOM 648 C C . TYR A 1 79 ? -0.247 -5.944 -20.080 1.00 91.19 79 TYR A C 1
ATO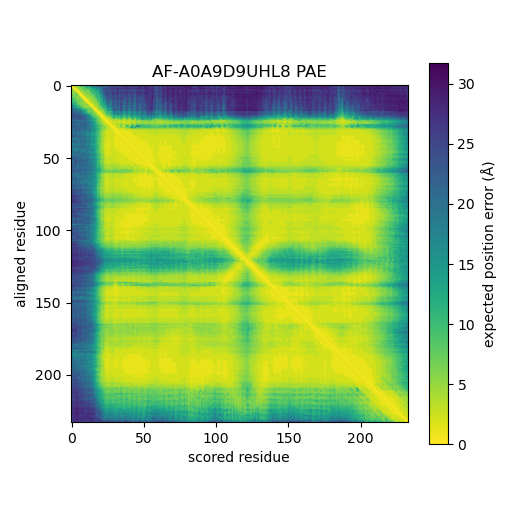M 650 O O . TYR A 1 79 ? 0.612 -5.367 -20.756 1.00 91.19 79 TYR A O 1
ATOM 658 N N . GLY A 1 80 ? 0.074 -6.642 -18.990 1.00 87.69 80 GLY A N 1
ATOM 659 C CA . GLY A 1 80 ? 1.431 -6.783 -18.469 1.00 87.69 80 GLY A CA 1
ATOM 660 C C . GLY A 1 80 ? 1.978 -5.508 -17.828 1.00 87.69 80 GLY A C 1
ATOM 661 O O . GLY A 1 80 ? 3.195 -5.312 -17.806 1.00 87.69 80 GLY A O 1
ATOM 662 N N . LYS A 1 81 ? 1.102 -4.623 -17.338 1.00 89.94 81 LYS A N 1
ATOM 663 C CA . LYS A 1 81 ? 1.472 -3.380 -16.657 1.00 89.94 81 LYS A CA 1
ATOM 664 C C . LYS A 1 81 ? 0.831 -3.317 -15.276 1.00 89.94 81 LYS A C 1
ATOM 666 O O . LYS A 1 81 ? -0.269 -3.798 -15.064 1.00 89.94 81 LYS A O 1
ATOM 671 N N . LEU A 1 82 ? 1.521 -2.697 -14.328 1.00 90.00 82 LEU A N 1
ATOM 672 C CA . LEU A 1 82 ? 0.931 -2.316 -13.050 1.00 90.00 82 LEU A CA 1
ATOM 673 C C . LEU A 1 82 ? 1.065 -0.805 -12.927 1.00 90.00 82 LEU A C 1
ATOM 675 O O . LEU A 1 82 ? 2.168 -0.303 -12.724 1.00 90.00 82 LEU A O 1
ATOM 679 N N . ASP A 1 83 ? -0.052 -0.101 -13.077 1.00 93.25 83 ASP A N 1
ATOM 680 C CA . ASP A 1 83 ? -0.129 1.340 -12.869 1.00 93.25 83 ASP A CA 1
ATOM 681 C C . ASP A 1 83 ? -1.116 1.646 -11.747 1.00 93.25 83 ASP A C 1
ATOM 683 O O . ASP A 1 83 ? -2.326 1.477 -11.887 1.00 93.25 83 ASP A O 1
ATOM 687 N N . ILE A 1 84 ? -0.589 2.106 -10.618 1.00 94.88 84 ILE A N 1
ATOM 688 C CA . ILE A 1 84 ? -1.381 2.422 -9.429 1.00 94.88 84 ILE A CA 1
ATOM 689 C C . ILE A 1 84 ? -2.150 3.738 -9.626 1.00 94.88 84 ILE A C 1
ATOM 691 O O . ILE A 1 84 ? -3.185 3.944 -8.997 1.00 94.88 84 ILE A O 1
ATOM 695 N N . GLY A 1 85 ? -1.716 4.595 -10.554 1.00 95.44 85 GLY A N 1
ATOM 696 C CA . GLY A 1 85 ? -2.294 5.918 -10.789 1.00 95.44 85 GLY A CA 1
ATOM 697 C C . GLY A 1 85 ? -1.831 6.979 -9.787 1.00 95.44 85 GLY A C 1
ATOM 698 O O . GLY A 1 85 ? -2.288 8.112 -9.843 1.00 95.44 85 GLY A O 1
ATOM 699 N N . ILE A 1 86 ? -0.912 6.647 -8.875 1.00 97.38 86 ILE A N 1
ATOM 700 C CA . ILE A 1 86 ? -0.374 7.581 -7.878 1.00 97.38 86 ILE A CA 1
ATOM 701 C C . ILE A 1 86 ? 1.003 8.064 -8.347 1.00 97.38 86 ILE A C 1
ATOM 703 O O . ILE A 1 86 ? 1.977 7.310 -8.339 1.00 97.38 86 ILE A O 1
ATOM 707 N N . SER A 1 87 ? 1.094 9.335 -8.737 1.00 97.00 87 SER A N 1
ATOM 708 C CA . SER A 1 87 ? 2.357 9.993 -9.096 1.00 97.00 87 SER A CA 1
ATOM 709 C C . SER A 1 87 ? 3.327 10.088 -7.910 1.00 97.00 87 SER A C 1
ATOM 711 O O . SER A 1 87 ? 2.938 9.923 -6.756 1.00 97.00 87 SER A O 1
ATOM 713 N N . GLU A 1 88 ? 4.599 10.405 -8.173 1.00 96.44 88 GLU A N 1
ATOM 714 C CA . GLU A 1 88 ? 5.606 10.624 -7.119 1.00 96.44 88 GLU A CA 1
ATOM 715 C C . GLU A 1 88 ? 5.179 11.722 -6.130 1.00 96.44 88 GLU A C 1
ATOM 717 O O . GLU A 1 88 ? 5.264 11.530 -4.921 1.00 96.44 88 GLU A O 1
ATOM 722 N N . VAL A 1 89 ? 4.621 12.831 -6.630 1.00 97.56 89 VAL A N 1
ATOM 723 C CA . VAL A 1 89 ? 4.154 13.947 -5.789 1.00 97.56 89 VAL A CA 1
ATOM 724 C C . VAL A 1 89 ? 2.990 13.520 -4.889 1.00 97.56 89 VAL A C 1
ATOM 726 O O . VAL A 1 89 ? 2.992 13.830 -3.699 1.00 97.56 89 VAL A O 1
ATOM 729 N N . GLN A 1 90 ? 2.015 12.785 -5.433 1.00 98.38 90 GLN A N 1
ATOM 730 C CA . GLN A 1 90 ? 0.888 12.252 -4.654 1.00 98.38 90 GLN A CA 1
ATOM 731 C C . GLN A 1 90 ? 1.366 11.214 -3.632 1.00 98.38 90 GLN A C 1
ATOM 733 O O . GLN A 1 90 ? 0.926 11.221 -2.486 1.00 98.38 90 GLN A O 1
ATOM 738 N N . HIS A 1 91 ? 2.308 10.351 -4.016 1.00 98.00 91 HIS A N 1
ATOM 739 C CA . HIS A 1 91 ? 2.898 9.360 -3.124 1.00 98.00 91 HIS A CA 1
ATOM 740 C C . HIS A 1 91 ? 3.570 10.028 -1.921 1.00 98.00 91 HIS A C 1
ATOM 742 O O . HIS A 1 91 ? 3.258 9.685 -0.780 1.00 98.00 91 HIS A O 1
ATOM 748 N N . ASP A 1 92 ? 4.431 11.016 -2.172 1.00 97.75 92 ASP A N 1
ATOM 749 C CA . ASP A 1 92 ? 5.115 11.787 -1.134 1.00 97.75 92 ASP A CA 1
ATOM 750 C C . ASP A 1 92 ? 4.122 12.548 -0.247 1.00 97.75 92 ASP A C 1
ATOM 752 O O . ASP A 1 92 ? 4.264 12.566 0.980 1.00 97.75 92 ASP A O 1
ATOM 756 N N . PHE A 1 93 ? 3.073 13.121 -0.845 1.00 98.25 93 PHE A N 1
ATOM 757 C CA . PHE A 1 93 ? 1.987 13.755 -0.106 1.00 98.25 93 PHE A CA 1
ATOM 758 C C . PHE A 1 93 ? 1.304 12.768 0.846 1.00 98.25 93 PHE A C 1
ATOM 760 O O . PHE A 1 93 ? 1.182 13.076 2.032 1.00 98.25 93 PHE A O 1
ATOM 767 N N . ILE A 1 94 ? 0.934 11.570 0.394 1.00 98.62 94 ILE A N 1
ATOM 768 C CA . ILE A 1 94 ? 0.291 10.556 1.240 1.00 98.62 94 ILE A CA 1
ATOM 769 C C . ILE A 1 94 ? 1.209 10.153 2.402 1.00 98.62 94 ILE A C 1
ATOM 771 O O . ILE A 1 94 ? 0.823 10.272 3.565 1.00 98.62 94 ILE A O 1
ATOM 775 N N . ILE A 1 95 ? 2.450 9.741 2.117 1.00 97.81 95 ILE A N 1
ATOM 776 C CA . ILE A 1 95 ? 3.365 9.231 3.155 1.00 97.81 95 ILE A CA 1
ATOM 777 C C . ILE A 1 95 ? 3.844 10.327 4.118 1.00 97.81 95 ILE A C 1
ATOM 779 O O . ILE A 1 95 ? 4.273 10.022 5.232 1.00 97.81 95 ILE A O 1
ATOM 783 N N . SER A 1 96 ? 3.781 11.604 3.723 1.00 98.00 96 SER A N 1
ATOM 784 C CA . SER A 1 96 ? 4.173 12.725 4.587 1.00 98.00 96 SER A CA 1
ATOM 785 C C . SER A 1 96 ? 3.257 12.929 5.798 1.00 98.00 96 SER A C 1
ATOM 787 O O . SER A 1 96 ? 3.676 13.605 6.736 1.00 98.00 96 SER A O 1
ATOM 789 N N . ALA A 1 97 ? 2.058 12.332 5.807 1.00 98.31 97 ALA A N 1
ATOM 790 C CA . ALA A 1 97 ? 1.170 12.317 6.974 1.00 98.31 97 ALA A CA 1
ATOM 791 C C . ALA A 1 97 ? 1.781 11.570 8.172 1.00 98.31 97 ALA A C 1
ATOM 793 O O . ALA A 1 97 ? 1.495 11.886 9.323 1.00 98.31 97 ALA A O 1
ATOM 794 N N . LEU A 1 98 ? 2.657 10.599 7.904 1.00 98.12 98 LEU A N 1
ATOM 795 C CA . LEU A 1 98 ? 3.373 9.859 8.932 1.00 98.12 98 LEU A CA 1
ATOM 796 C C . LEU A 1 98 ? 4.704 10.539 9.237 1.00 98.12 98 LEU A C 1
ATOM 798 O O . LEU A 1 98 ? 5.461 10.882 8.327 1.00 98.12 98 LEU A O 1
AT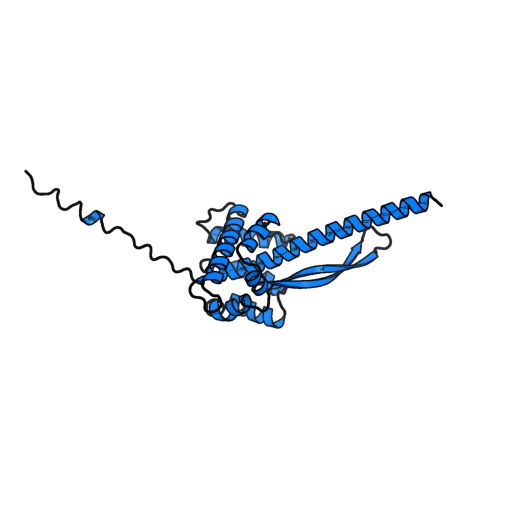OM 802 N N . ASP A 1 99 ? 5.062 10.659 10.509 1.00 97.81 99 ASP A N 1
ATOM 803 C CA . ASP A 1 99 ? 6.391 11.093 10.901 1.00 97.81 99 ASP A CA 1
ATOM 804 C C . ASP A 1 99 ? 7.467 10.061 10.511 1.00 97.81 99 ASP A C 1
ATOM 806 O O . ASP A 1 99 ? 7.208 8.904 10.169 1.00 97.81 99 ASP A O 1
ATOM 810 N N . LYS A 1 100 ? 8.733 10.486 10.531 1.00 96.31 100 LYS A N 1
ATOM 811 C CA . LYS A 1 100 ? 9.848 9.638 10.088 1.00 96.31 100 LYS A CA 1
ATOM 812 C C . LYS A 1 100 ? 10.015 8.371 10.935 1.00 96.31 100 LYS A C 1
ATOM 814 O O . LYS A 1 100 ? 10.577 7.407 10.419 1.00 96.31 100 LYS A O 1
ATOM 819 N N . SER A 1 101 ? 9.620 8.393 12.207 1.00 95.69 101 SER A N 1
ATOM 820 C CA . SER A 1 101 ? 9.711 7.222 13.079 1.00 95.69 101 SER A CA 1
ATOM 821 C C . SER A 1 101 ? 8.653 6.211 12.669 1.00 95.69 101 SER A C 1
ATOM 823 O O . SER A 1 101 ? 8.995 5.092 12.303 1.00 95.69 101 SER A O 1
ATOM 825 N N . LEU A 1 102 ? 7.397 6.652 12.596 1.00 96.44 102 LEU A N 1
ATOM 826 C CA . LEU A 1 102 ? 6.267 5.807 12.241 1.00 96.44 102 LEU A CA 1
ATOM 827 C C . LEU A 1 102 ? 6.402 5.235 10.825 1.00 96.44 102 LEU A C 1
ATOM 829 O O . LEU A 1 102 ? 6.185 4.047 10.624 1.00 96.44 102 LEU A O 1
ATOM 833 N N . ARG A 1 103 ? 6.887 6.012 9.844 1.00 96.31 103 ARG A N 1
ATOM 834 C CA . ARG A 1 103 ? 7.161 5.486 8.489 1.00 96.31 103 ARG A CA 1
ATOM 835 C C . ARG A 1 103 ? 8.090 4.268 8.482 1.00 96.31 103 ARG A C 1
ATOM 837 O O . ARG A 1 103 ? 7.920 3.381 7.651 1.00 96.31 103 ARG A O 1
ATOM 844 N N . LYS A 1 104 ? 9.079 4.213 9.379 1.00 95.00 104 LYS A N 1
ATOM 845 C CA . LYS A 1 104 ? 10.021 3.081 9.450 1.00 95.00 104 LYS A CA 1
ATOM 846 C C . LYS A 1 104 ? 9.392 1.817 10.035 1.00 95.00 104 LYS A C 1
ATOM 848 O O . LYS A 1 104 ? 9.897 0.731 9.772 1.00 95.00 104 LYS A O 1
ATOM 853 N N . GLU A 1 105 ? 8.301 1.953 10.782 1.00 95.50 105 GLU A N 1
ATOM 854 C CA . GLU A 1 105 ? 7.531 0.817 11.296 1.00 95.50 105 GLU A CA 1
ATOM 855 C C . GLU A 1 105 ? 6.686 0.153 10.200 1.00 95.50 105 GLU A C 1
ATOM 857 O O . GLU A 1 105 ? 6.412 -1.046 10.262 1.00 95.50 105 GLU A O 1
ATOM 862 N N . PHE A 1 106 ? 6.319 0.915 9.164 1.00 96.19 106 PHE A N 1
ATOM 863 C CA . PHE A 1 106 ? 5.556 0.428 8.013 1.00 96.19 106 PHE A CA 1
ATOM 864 C C . PHE A 1 106 ? 6.447 -0.138 6.911 1.00 96.19 106 PHE A C 1
ATOM 866 O O . PHE A 1 106 ? 6.095 -1.145 6.295 1.00 96.19 106 PHE A O 1
ATOM 873 N N . TRP A 1 107 ? 7.607 0.477 6.664 1.00 96.25 107 TRP A N 1
ATOM 874 C CA . TRP A 1 107 ? 8.451 0.145 5.519 1.00 96.25 107 TRP A CA 1
ATOM 875 C C . TRP A 1 107 ? 9.915 -0.060 5.887 1.00 96.25 107 TRP A C 1
ATOM 877 O O . TRP A 1 107 ? 10.534 0.742 6.585 1.00 96.25 107 TRP A O 1
ATOM 887 N N .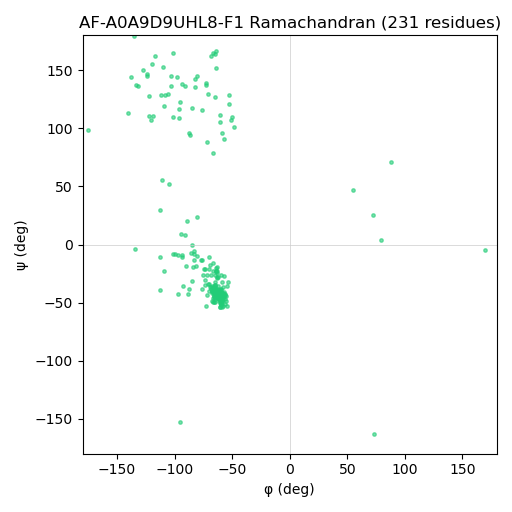 ALA A 1 108 ? 10.494 -1.114 5.316 1.00 94.38 108 ALA A N 1
ATOM 888 C CA . ALA A 1 108 ? 11.916 -1.398 5.360 1.00 94.38 108 ALA A CA 1
ATOM 889 C C . ALA A 1 108 ? 12.547 -1.158 3.985 1.00 94.38 108 ALA A C 1
ATOM 891 O O . ALA A 1 108 ? 12.101 -1.694 2.966 1.00 94.38 108 ALA A O 1
ATOM 892 N N . GLU A 1 109 ? 13.626 -0.380 3.964 1.00 94.12 109 GLU A N 1
ATOM 893 C CA . GLU A 1 109 ? 14.423 -0.180 2.758 1.00 94.12 109 GLU A CA 1
ATOM 894 C C . GLU A 1 109 ? 15.404 -1.338 2.563 1.00 94.12 109 GLU A C 1
ATOM 896 O O . GLU A 1 109 ? 16.097 -1.760 3.489 1.00 94.12 109 GLU A O 1
ATOM 901 N N . GLY A 1 110 ? 15.498 -1.824 1.331 1.00 91.44 110 GLY A N 1
ATOM 902 C CA . GLY A 1 110 ? 16.428 -2.863 0.920 1.00 91.44 110 GLY A CA 1
ATOM 903 C C . GLY A 1 110 ? 17.107 -2.533 -0.402 1.00 91.44 110 GLY A C 1
ATOM 904 O O . GLY A 1 110 ? 16.866 -1.500 -1.034 1.00 91.44 110 GLY A O 1
ATOM 905 N N . LYS A 1 111 ? 17.978 -3.444 -0.828 1.00 91.94 111 LYS A N 1
ATOM 906 C CA . LYS A 1 111 ? 18.634 -3.398 -2.134 1.00 91.94 111 LYS A CA 1
ATOM 907 C C . LYS A 1 111 ? 18.560 -4.773 -2.773 1.00 91.94 111 LYS A C 1
ATOM 909 O O . LYS A 1 111 ? 18.810 -5.767 -2.095 1.00 91.94 111 LYS A O 1
ATOM 914 N N . VAL A 1 112 ? 18.266 -4.822 -4.066 1.00 89.06 112 VAL A N 1
ATOM 915 C CA . VAL A 1 112 ? 18.378 -6.050 -4.864 1.00 89.06 112 VAL A CA 1
ATOM 916 C C . VAL A 1 112 ? 19.288 -5.800 -6.055 1.00 89.06 112 VAL A C 1
ATOM 918 O O . VAL A 1 112 ? 19.322 -4.699 -6.604 1.00 89.06 112 VAL A O 1
ATOM 921 N N . VAL A 1 113 ? 20.050 -6.822 -6.434 1.00 88.50 113 VAL A N 1
ATOM 922 C CA . VAL A 1 113 ? 20.913 -6.775 -7.614 1.00 88.50 113 VAL A CA 1
ATOM 923 C C . VAL A 1 113 ? 20.159 -7.404 -8.775 1.00 88.50 113 VAL A C 1
ATOM 925 O O . VAL A 1 113 ? 19.830 -8.588 -8.740 1.00 88.50 113 VAL A O 1
ATOM 928 N N . LEU A 1 114 ? 19.884 -6.607 -9.802 1.00 85.38 114 LEU A N 1
ATOM 929 C CA . LEU A 1 114 ? 19.293 -7.049 -11.054 1.00 85.38 114 LEU A CA 1
ATOM 930 C C . LEU A 1 114 ? 20.365 -7.127 -12.134 1.00 85.38 114 LEU A C 1
ATOM 932 O O . LEU A 1 114 ? 21.165 -6.214 -12.305 1.00 85.38 114 LEU A O 1
ATOM 936 N N . ASN A 1 115 ? 20.339 -8.194 -12.921 1.00 85.81 115 ASN A N 1
ATOM 937 C CA . ASN A 1 115 ? 21.176 -8.309 -14.107 1.00 85.81 115 ASN A CA 1
ATOM 938 C C . ASN A 1 115 ? 20.441 -7.684 -15.298 1.00 85.81 115 ASN A C 1
ATOM 940 O O . ASN A 1 115 ? 19.595 -8.324 -15.922 1.00 85.81 115 ASN A O 1
ATOM 944 N N . ARG A 1 116 ? 20.735 -6.415 -15.599 1.00 82.75 116 ARG A N 1
ATOM 945 C CA . ARG A 1 116 ? 20.106 -5.689 -16.712 1.00 82.75 116 ARG A CA 1
ATOM 946 C C . ARG A 1 116 ? 20.800 -6.015 -18.029 1.00 82.75 116 ARG A C 1
ATOM 948 O O . ARG A 1 116 ? 22.022 -6.112 -18.085 1.00 82.75 116 ARG A O 1
ATOM 955 N N . VAL A 1 117 ? 20.015 -6.128 -19.102 1.00 84.19 117 VAL A N 1
ATOM 956 C CA . VAL A 1 117 ? 20.506 -6.432 -20.455 1.00 84.19 117 VAL A CA 1
ATOM 957 C C . VAL A 1 117 ? 20.381 -5.200 -21.348 1.00 84.19 117 VAL A C 1
ATOM 959 O O . VAL A 1 117 ? 19.276 -4.725 -21.608 1.00 84.19 117 VAL A O 1
ATOM 962 N N . ILE A 1 118 ? 21.505 -4.706 -21.874 1.00 79.00 118 ILE A N 1
ATOM 963 C CA . ILE A 1 118 ? 21.515 -3.644 -22.891 1.00 79.00 118 ILE A CA 1
ATOM 964 C C . ILE A 1 118 ? 21.393 -4.292 -24.268 1.00 79.00 118 ILE A C 1
ATOM 966 O O . ILE A 1 118 ? 22.393 -4.680 -24.871 1.00 79.00 118 ILE A O 1
ATOM 970 N N . LYS A 1 119 ? 20.164 -4.390 -24.787 1.00 82.19 119 LYS A N 1
ATOM 971 C CA . LYS A 1 119 ? 19.905 -4.966 -26.121 1.00 82.19 119 LYS A CA 1
ATOM 972 C C . LYS A 1 119 ? 20.538 -4.166 -27.269 1.00 82.19 119 LYS A C 1
ATOM 974 O O . LYS A 1 119 ? 20.762 -4.723 -28.333 1.00 82.19 119 LYS A O 1
ATOM 979 N N . ALA A 1 120 ? 20.826 -2.879 -27.056 1.00 79.00 120 ALA A N 1
ATOM 980 C CA . ALA A 1 120 ? 21.470 -2.010 -28.046 1.00 79.00 120 ALA A CA 1
ATOM 981 C C . ALA A 1 120 ? 22.990 -2.240 -28.182 1.00 79.00 120 ALA A C 1
ATOM 983 O O . ALA A 1 120 ? 23.599 -1.738 -29.125 1.00 79.00 120 ALA A O 1
ATOM 984 N N . ALA A 1 121 ? 23.617 -2.967 -27.249 1.00 75.25 121 ALA A N 1
ATOM 985 C CA . ALA A 1 121 ? 25.006 -3.393 -27.381 1.00 75.25 121 ALA A CA 1
ATOM 986 C C . ALA A 1 121 ? 25.090 -4.632 -28.289 1.00 75.25 121 ALA A C 1
ATOM 988 O O . ALA A 1 121 ? 24.205 -5.485 -28.255 1.00 75.25 121 ALA A O 1
ATOM 989 N N . ILE A 1 122 ? 26.157 -4.745 -29.086 1.00 77.12 122 ILE A N 1
ATOM 990 C CA . ILE A 1 122 ? 26.427 -5.921 -29.925 1.00 77.12 122 ILE A CA 1
ATOM 991 C C . ILE A 1 122 ? 27.810 -6.477 -29.540 1.00 77.12 122 ILE A C 1
ATOM 993 O O . ILE A 1 122 ? 28.810 -5.811 -29.822 1.00 77.12 122 ILE A O 1
ATOM 997 N N . PRO A 1 123 ? 27.887 -7.663 -28.896 1.00 83.94 123 PRO A N 1
ATOM 998 C C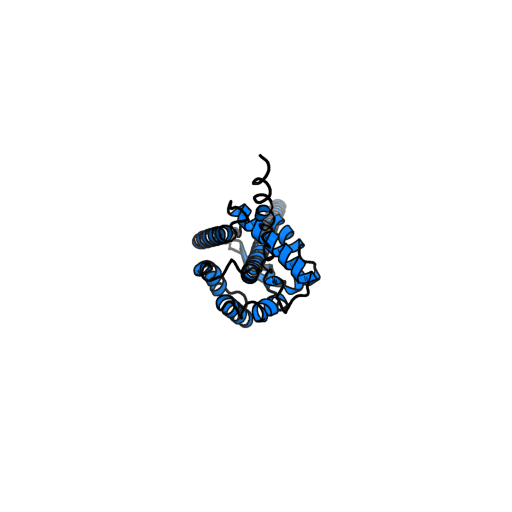A . PRO A 1 123 ? 26.760 -8.478 -28.418 1.00 83.94 123 PRO A CA 1
ATOM 999 C C . PRO A 1 123 ? 26.012 -7.810 -27.242 1.00 83.94 123 PRO A C 1
ATOM 1001 O O . PRO A 1 123 ? 26.575 -6.918 -26.595 1.00 83.94 123 PRO A O 1
ATOM 1004 N N . PRO A 1 124 ? 24.767 -8.232 -26.933 1.00 84.44 124 PRO A N 1
ATOM 1005 C CA . PRO A 1 124 ? 24.051 -7.754 -25.756 1.00 84.44 124 PRO A CA 1
ATOM 1006 C C . PRO A 1 124 ? 24.908 -7.921 -24.502 1.00 84.44 124 PRO A C 1
ATOM 1008 O O . PRO A 1 124 ? 25.445 -8.999 -24.245 1.00 84.44 124 PRO A O 1
ATOM 1011 N N . LYS A 1 125 ? 25.045 -6.846 -23.724 1.00 83.00 125 LYS A N 1
ATOM 1012 C CA . LYS A 1 125 ? 25.856 -6.843 -22.504 1.00 83.00 125 LYS A CA 1
ATOM 1013 C C . LYS A 1 125 ? 24.951 -6.869 -21.281 1.00 83.00 125 LYS A C 1
ATOM 1015 O O . LYS A 1 125 ? 24.040 -6.045 -21.166 1.00 83.00 125 LYS A O 1
ATOM 1020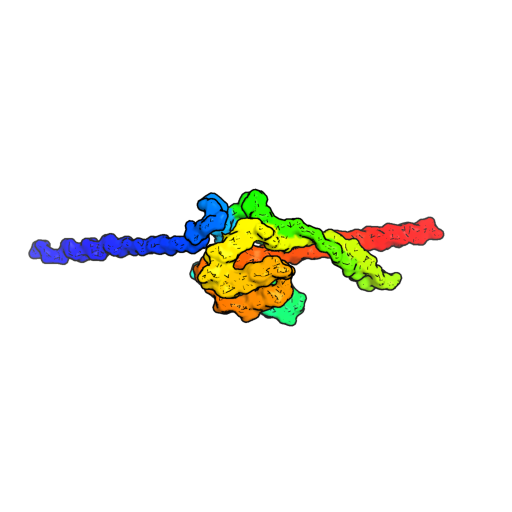 N N . THR A 1 126 ? 25.240 -7.793 -20.371 1.00 84.94 126 THR A N 1
ATOM 1021 C CA . THR A 1 126 ? 24.617 -7.854 -19.048 1.00 84.94 126 THR A CA 1
ATOM 1022 C C . THR A 1 126 ? 25.486 -7.114 -18.043 1.00 84.94 126 THR A C 1
ATOM 1024 O O . THR A 1 126 ? 26.711 -7.249 -18.067 1.00 84.94 126 THR A O 1
ATOM 1027 N N . TYR A 1 127 ? 24.871 -6.338 -17.159 1.00 82.31 127 TYR A N 1
ATOM 1028 C CA . TYR A 1 127 ? 25.565 -5.692 -16.051 1.00 82.31 127 TYR A CA 1
ATOM 1029 C C . TYR A 1 127 ? 24.732 -5.794 -14.769 1.00 82.31 127 TYR A C 1
ATOM 1031 O O . TYR A 1 127 ? 23.499 -5.732 -14.839 1.00 82.31 127 TYR A O 1
ATOM 1039 N N . PRO A 1 128 ? 25.385 -5.966 -13.607 1.00 86.38 128 PRO A N 1
ATOM 1040 C CA . PRO A 1 128 ? 24.699 -5.905 -12.331 1.00 86.38 128 PRO A CA 1
ATOM 1041 C C . PRO A 1 128 ? 24.298 -4.455 -12.049 1.00 86.38 128 PRO A C 1
ATOM 1043 O O . PRO A 1 128 ? 25.123 -3.544 -12.116 1.00 86.38 128 PRO A O 1
ATOM 1046 N N . ASP A 1 129 ? 23.034 -4.247 -11.715 1.00 82.81 129 ASP A N 1
ATOM 1047 C CA . ASP A 1 129 ? 22.489 -2.978 -11.257 1.00 82.81 129 ASP A CA 1
ATOM 1048 C C . ASP A 1 129 ? 21.855 -3.174 -9.883 1.00 82.81 129 ASP A C 1
ATOM 1050 O O . ASP A 1 129 ? 21.050 -4.080 -9.681 1.00 82.81 129 ASP A O 1
ATOM 1054 N N . THR A 1 130 ? 22.237 -2.341 -8.921 1.00 87.81 130 THR A N 1
ATOM 1055 C CA . THR A 1 130 ? 21.687 -2.416 -7.566 1.00 87.81 130 THR A CA 1
ATOM 1056 C C . THR A 1 130 ? 20.551 -1.421 -7.447 1.00 87.81 130 THR A C 1
ATOM 1058 O O . THR A 1 130 ? 20.786 -0.214 -7.380 1.00 87.81 130 THR A O 1
ATOM 1061 N N . ILE A 1 131 ? 19.323 -1.922 -7.374 1.00 88.81 131 ILE A N 1
ATOM 1062 C CA . ILE A 1 131 ? 18.138 -1.082 -7.223 1.00 88.81 131 ILE A CA 1
ATOM 1063 C C . ILE A 1 131 ? 17.706 -1.027 -5.760 1.00 88.81 131 ILE A C 1
ATOM 1065 O O . ILE A 1 131 ? 17.819 -2.008 -5.019 1.00 88.81 131 ILE A O 1
ATOM 1069 N N . LYS A 1 132 ? 17.212 0.139 -5.342 1.00 91.50 132 LYS A N 1
ATOM 1070 C CA . LYS A 1 132 ? 16.536 0.292 -4.054 1.00 91.50 132 LYS A CA 1
ATOM 1071 C C . LYS A 1 132 ? 15.168 -0.379 -4.146 1.00 91.50 132 LYS A C 1
ATOM 1073 O O . LYS A 1 132 ? 14.472 -0.207 -5.142 1.00 91.50 132 LYS A O 1
ATOM 1078 N N . VAL A 1 133 ? 14.801 -1.114 -3.104 1.00 92.81 133 VAL A N 1
ATOM 1079 C CA . VAL A 1 133 ? 13.465 -1.694 -2.949 1.00 92.81 133 VAL A CA 1
ATOM 1080 C C . VAL A 1 133 ? 12.885 -1.305 -1.601 1.00 92.81 133 VAL A C 1
ATOM 1082 O O . VAL A 1 133 ? 13.623 -1.107 -0.635 1.00 92.81 133 VAL A O 1
ATOM 1085 N N . ILE A 1 134 ? 11.567 -1.204 -1.541 1.00 94.38 134 ILE A N 1
ATOM 1086 C CA . ILE A 1 134 ? 10.797 -1.028 -0.318 1.00 94.38 134 ILE A CA 1
ATOM 1087 C C . ILE A 1 134 ? 10.003 -2.299 -0.082 1.00 94.38 134 ILE A C 1
ATOM 1089 O O . ILE A 1 134 ? 9.298 -2.777 -0.969 1.00 94.38 134 ILE A O 1
ATOM 1093 N N . ASN A 1 135 ? 10.118 -2.831 1.125 1.00 93.81 135 ASN A N 1
ATOM 1094 C CA . ASN A 1 135 ? 9.287 -3.920 1.609 1.00 93.81 135 ASN A CA 1
ATOM 1095 C C . ASN A 1 135 ? 8.468 -3.436 2.798 1.00 93.81 135 ASN A C 1
ATOM 1097 O O . ASN A 1 135 ? 8.820 -2.449 3.445 1.00 93.81 135 ASN A O 1
ATOM 1101 N N . ILE A 1 136 ? 7.412 -4.171 3.123 1.00 94.25 136 ILE A N 1
ATOM 1102 C CA . ILE A 1 136 ? 6.691 -3.962 4.374 1.00 94.25 136 ILE A CA 1
ATOM 1103 C C . ILE A 1 136 ? 7.638 -4.298 5.540 1.00 94.25 136 ILE A C 1
ATOM 1105 O O . ILE A 1 136 ? 8.283 -5.350 5.574 1.00 94.25 136 ILE A O 1
ATOM 1109 N N . GLY A 1 137 ? 7.787 -3.377 6.485 1.00 90.50 137 GLY A N 1
ATOM 1110 C CA . GLY A 1 137 ? 8.616 -3.579 7.668 1.00 90.50 137 GLY A CA 1
ATOM 1111 C C . GLY A 1 137 ? 8.067 -4.710 8.539 1.00 90.50 137 GLY A C 1
ATOM 1112 O O . GLY A 1 137 ? 6.865 -4.946 8.570 1.00 90.50 137 GLY A O 1
ATOM 1113 N N . LYS A 1 138 ? 8.934 -5.401 9.288 1.00 89.75 138 LYS A N 1
ATOM 1114 C CA . LYS A 1 138 ? 8.505 -6.359 10.329 1.00 89.75 138 LYS A CA 1
ATOM 1115 C C . LYS A 1 138 ? 8.104 -5.669 11.645 1.00 89.75 138 LYS A C 1
ATOM 1117 O O . LYS A 1 138 ? 8.241 -6.273 12.702 1.00 89.75 138 LYS A O 1
ATOM 1122 N N . GLY A 1 139 ? 7.725 -4.396 11.569 1.00 91.00 139 GLY A N 1
ATOM 1123 C CA . GLY A 1 139 ? 7.387 -3.561 12.715 1.00 91.00 139 GLY A CA 1
ATOM 1124 C C . GLY A 1 139 ? 5.888 -3.542 12.985 1.00 91.00 139 GLY A C 1
ATOM 1125 O O . GLY A 1 139 ? 5.157 -4.466 12.615 1.00 91.00 139 GLY A O 1
ATOM 1126 N N . MET A 1 140 ? 5.438 -2.438 13.578 1.00 94.06 140 MET A N 1
ATOM 1127 C CA . MET A 1 140 ? 4.073 -2.279 14.089 1.00 94.06 140 MET A CA 1
ATOM 1128 C C . MET A 1 140 ? 2.977 -2.572 13.059 1.00 94.06 140 MET A C 1
ATOM 1130 O O . MET A 1 140 ? 1.922 -3.075 13.421 1.00 94.06 140 MET A O 1
ATOM 1134 N N . PHE A 1 141 ? 3.194 -2.310 11.767 1.00 95.56 141 PHE A N 1
ATOM 1135 C CA . PHE A 1 141 ? 2.159 -2.593 10.770 1.00 95.56 141 PHE A CA 1
ATOM 1136 C C . PHE A 1 141 ? 1.831 -4.092 10.652 1.00 95.56 141 PHE A C 1
ATOM 1138 O O . PHE A 1 141 ? 0.661 -4.450 10.542 1.00 95.56 141 PHE A O 1
ATOM 1145 N N . LEU A 1 142 ? 2.824 -4.987 10.716 1.00 95.31 142 LEU A N 1
ATOM 1146 C CA . LEU A 1 142 ? 2.542 -6.427 10.697 1.00 95.31 142 LEU A CA 1
ATOM 1147 C C . LEU A 1 142 ? 1.896 -6.907 11.995 1.00 95.31 142 LEU A C 1
ATOM 1149 O O . LEU A 1 142 ? 1.053 -7.802 11.944 1.00 95.31 142 LEU A O 1
ATOM 1153 N N . ASP A 1 143 ? 2.267 -6.316 13.131 1.00 96.12 143 ASP A N 1
ATOM 1154 C CA . ASP A 1 143 ? 1.611 -6.597 14.409 1.00 96.12 143 ASP A CA 1
ATOM 1155 C C . ASP A 1 143 ? 0.143 -6.160 14.369 1.00 96.12 143 ASP A C 1
ATOM 1157 O O . ASP A 1 143 ? -0.728 -6.929 14.766 1.00 96.12 143 ASP A O 1
ATOM 1161 N N . PHE A 1 144 ? -0.150 -5.007 13.768 1.00 96.88 144 PHE A N 1
ATOM 1162 C CA . PHE A 1 144 ? -1.513 -4.545 13.523 1.00 96.88 144 PHE A CA 1
ATOM 1163 C C . PHE A 1 144 ? -2.295 -5.519 12.632 1.00 96.88 144 PHE A C 1
ATOM 1165 O O . PHE A 1 144 ? -3.400 -5.927 12.989 1.00 96.88 144 PHE A O 1
ATOM 1172 N N . LEU A 1 145 ? -1.723 -5.972 11.507 1.00 96.81 145 LEU A N 1
ATOM 1173 C CA . LEU A 1 145 ? -2.389 -6.968 10.655 1.00 96.81 145 LEU A CA 1
ATOM 1174 C C . LEU A 1 145 ? -2.705 -8.249 11.431 1.00 96.81 145 LEU A C 1
ATOM 1176 O O . LEU A 1 145 ? -3.804 -8.789 11.305 1.00 96.81 145 LEU A O 1
ATOM 1180 N N . LYS A 1 146 ? -1.761 -8.727 12.244 1.00 96.94 146 LYS A N 1
ATOM 1181 C CA . LYS A 1 146 ? -1.908 -9.945 13.044 1.00 96.94 146 LYS A CA 1
ATOM 1182 C C . LYS A 1 146 ? -2.955 -9.803 14.150 1.00 96.94 146 LYS A C 1
ATOM 1184 O O . LYS A 1 146 ? -3.767 -10.707 14.316 1.00 96.94 146 LYS A O 1
ATOM 1189 N N . ASN A 1 147 ? -2.896 -8.721 14.918 1.00 95.12 147 ASN A N 1
ATOM 1190 C CA . ASN A 1 147 ? -3.631 -8.590 16.173 1.00 95.12 147 ASN A CA 1
ATOM 1191 C C . ASN A 1 147 ? -4.991 -7.913 15.977 1.00 95.12 147 ASN A C 1
ATOM 1193 O O . ASN A 1 147 ? -5.946 -8.282 16.642 1.00 95.12 147 ASN A O 1
ATOM 1197 N N . ASP A 1 148 ? -5.093 -6.946 15.061 1.00 94.56 148 ASP A N 1
ATOM 1198 C CA . ASP A 1 148 ? -6.271 -6.074 14.962 1.00 94.56 148 ASP A CA 1
ATOM 1199 C C . ASP A 1 148 ? -7.129 -6.344 13.712 1.00 94.56 148 ASP A C 1
ATOM 1201 O O . ASP A 1 148 ? -8.315 -5.999 13.688 1.00 94.56 148 ASP A O 1
ATOM 1205 N N . VAL A 1 149 ? -6.553 -6.944 12.660 1.00 95.62 149 VAL A N 1
ATOM 1206 C CA . VAL A 1 149 ? -7.245 -7.155 11.370 1.00 95.62 149 VAL A CA 1
ATOM 1207 C C . VAL A 1 149 ? -7.512 -8.629 11.071 1.00 95.62 149 VAL A C 1
ATOM 1209 O O . VAL A 1 149 ? -8.590 -8.976 10.589 1.00 95.62 149 VAL A O 1
ATOM 1212 N N . SER A 1 150 ? -6.573 -9.520 11.397 1.00 95.81 150 SER A N 1
ATOM 1213 C CA . SER A 1 150 ? -6.706 -10.964 11.142 1.00 95.81 150 SER A CA 1
ATOM 1214 C C . SER A 1 150 ? -7.857 -11.618 11.916 1.00 95.81 150 SER A C 1
ATOM 1216 O O . SER A 1 150 ? -8.321 -12.687 11.526 1.00 95.81 150 SER A O 1
ATOM 1218 N N . GLU A 1 151 ? -8.332 -10.992 12.997 1.00 90.62 151 GLU A N 1
ATOM 1219 C CA . GLU A 1 151 ? -9.499 -11.459 13.759 1.00 90.62 151 GLU A CA 1
ATOM 1220 C C . GLU A 1 151 ? -10.820 -11.258 13.008 1.00 90.62 151 GLU A C 1
ATOM 1222 O O . GLU A 1 151 ? -11.779 -11.994 13.232 1.00 90.62 151 GLU A O 1
ATOM 1227 N N . VAL A 1 152 ? -10.869 -10.273 12.108 1.00 91.12 152 VAL A N 1
ATOM 1228 C CA . VAL A 1 152 ? -12.087 -9.883 11.383 1.00 91.12 152 VAL A CA 1
ATOM 1229 C C . VAL A 1 152 ? -12.023 -10.182 9.885 1.00 91.12 152 VAL A C 1
ATOM 1231 O O . VAL A 1 152 ? -13.045 -10.105 9.212 1.00 91.12 152 VAL A O 1
ATOM 1234 N N . SER A 1 153 ? -10.849 -10.537 9.351 1.00 95.94 153 SER A N 1
ATOM 1235 C CA . SER A 1 153 ? -10.660 -10.868 7.936 1.00 95.94 153 SER A CA 1
ATOM 1236 C C . SER A 1 153 ? -9.703 -12.045 7.748 1.00 95.94 153 SER A C 1
ATOM 1238 O O . SER A 1 153 ? -8.494 -11.935 7.971 1.00 95.94 153 SER A O 1
ATOM 1240 N N . SER A 1 154 ? -10.239 -13.169 7.260 1.00 95.88 154 SER A N 1
ATOM 1241 C CA . SER A 1 154 ? -9.445 -14.349 6.896 1.00 95.88 154 SER A CA 1
ATOM 1242 C C . SER A 1 154 ? -8.456 -14.055 5.768 1.00 95.88 154 SER A C 1
ATOM 1244 O O . SER A 1 154 ? -7.329 -14.530 5.819 1.00 95.88 154 SER A O 1
ATOM 1246 N N . LYS A 1 155 ? -8.822 -13.207 4.799 1.00 95.31 155 LYS A N 1
ATOM 1247 C CA . LYS A 1 155 ? -7.922 -12.790 3.713 1.00 95.31 155 LYS A CA 1
ATOM 1248 C C . LYS A 1 155 ? -6.693 -12.048 4.223 1.00 95.31 155 LYS A C 1
ATOM 1250 O O . LYS A 1 155 ? -5.579 -12.323 3.784 1.00 95.31 155 LYS A O 1
ATOM 1255 N N . VAL A 1 156 ? -6.867 -11.129 5.175 1.00 96.62 156 VAL A N 1
ATOM 1256 C CA . VAL A 1 156 ? -5.725 -10.419 5.776 1.00 96.62 156 VAL A CA 1
ATOM 1257 C C . VAL A 1 156 ? -4.888 -11.352 6.650 1.00 96.62 156 VAL A C 1
ATOM 1259 O O . VAL A 1 156 ? -3.660 -11.240 6.663 1.00 96.62 156 VAL A O 1
ATOM 1262 N N . LYS A 1 157 ? -5.519 -12.320 7.319 1.00 97.00 157 LYS A N 1
ATOM 1263 C CA . LYS A 1 157 ? -4.801 -13.367 8.048 1.00 97.00 157 LYS A CA 1
ATOM 1264 C C . LYS A 1 157 ? -3.918 -14.203 7.120 1.00 97.00 157 LYS A C 1
ATOM 1266 O O . LYS A 1 157 ? -2.722 -14.340 7.379 1.00 97.00 157 LYS A O 1
ATOM 1271 N N . ASP A 1 158 ? -4.479 -14.702 6.021 1.00 95.62 158 ASP A N 1
ATOM 1272 C CA . ASP A 1 158 ? -3.740 -15.462 5.009 1.00 95.62 158 ASP A CA 1
ATOM 1273 C C . ASP A 1 158 ? -2.604 -14.616 4.422 1.00 95.62 158 ASP A C 1
ATOM 1275 O O . ASP A 1 158 ? -1.481 -15.106 4.248 1.00 95.62 158 ASP A O 1
ATOM 1279 N N . TYR A 1 159 ? -2.861 -13.318 4.209 1.00 95.81 159 TYR A N 1
ATOM 1280 C CA . TYR A 1 159 ? -1.842 -12.371 3.777 1.00 95.81 159 TYR A CA 1
ATOM 1281 C C . TYR A 1 159 ? -0.664 -12.304 4.752 1.00 95.81 159 TYR A C 1
ATOM 1283 O O . TYR A 1 159 ? 0.493 -12.473 4.356 1.00 95.81 159 TYR A O 1
ATOM 1291 N N . TYR A 1 160 ? -0.953 -12.072 6.034 1.00 96.50 160 TYR A N 1
ATOM 1292 C CA . TYR A 1 160 ? 0.049 -11.982 7.091 1.00 96.50 160 TYR A CA 1
ATOM 1293 C C . TYR A 1 160 ? 0.868 -13.275 7.200 1.00 96.50 160 TYR A C 1
ATOM 1295 O O . TYR A 1 160 ? 2.101 -13.237 7.187 1.00 96.50 160 TYR A O 1
ATOM 1303 N N . GLU A 1 161 ? 0.207 -14.433 7.256 1.00 95.88 161 GLU A N 1
ATOM 1304 C CA . GLU A 1 161 ? 0.880 -15.726 7.400 1.00 95.88 161 GLU A CA 1
ATOM 1305 C C . GLU A 1 161 ? 1.789 -16.046 6.209 1.00 95.88 161 GLU A C 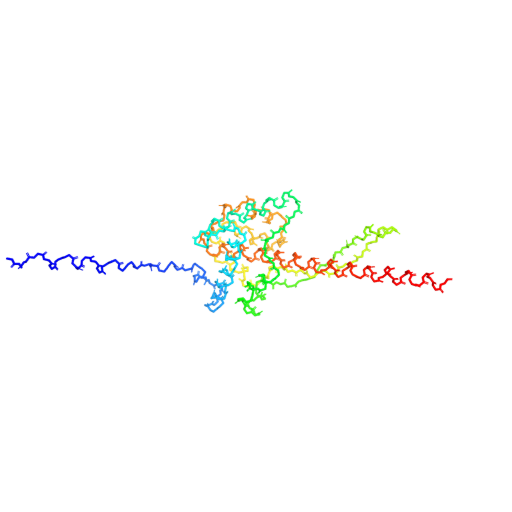1
ATOM 1307 O O . GLU A 1 161 ? 2.895 -16.572 6.382 1.00 95.88 161 GLU A O 1
ATOM 1312 N N . HIS A 1 162 ? 1.346 -15.716 4.997 1.00 95.00 162 HIS A N 1
ATOM 1313 C CA . HIS A 1 162 ? 2.152 -15.860 3.795 1.00 95.00 162 HIS A CA 1
ATOM 1314 C C . HIS A 1 162 ? 3.344 -14.900 3.809 1.00 95.00 162 HIS A C 1
ATOM 1316 O O . HIS A 1 162 ? 4.478 -15.325 3.563 1.00 95.00 162 HIS A O 1
ATOM 1322 N N . TYR A 1 163 ? 3.115 -13.629 4.158 1.00 94.06 163 TYR A N 1
ATOM 1323 C CA . TYR A 1 163 ? 4.165 -12.618 4.250 1.00 94.06 163 TYR A CA 1
ATOM 1324 C C . TYR A 1 163 ? 5.265 -13.030 5.235 1.00 94.06 163 TYR A C 1
ATOM 1326 O O . TYR A 1 163 ? 6.452 -12.914 4.933 1.00 94.06 163 TYR A O 1
ATOM 1334 N N . MET A 1 164 ? 4.896 -13.592 6.386 1.00 94.50 164 MET A N 1
ATOM 1335 C CA . MET A 1 164 ? 5.866 -14.057 7.382 1.00 94.50 164 MET A CA 1
ATOM 1336 C C . MET A 1 164 ? 6.739 -15.220 6.892 1.00 94.50 164 MET A C 1
ATOM 1338 O O . MET A 1 164 ? 7.868 -15.367 7.363 1.00 94.50 164 MET A O 1
ATOM 1342 N N . LYS A 1 165 ? 6.249 -16.026 5.941 1.00 93.81 165 LYS A N 1
ATOM 1343 C CA . LYS A 1 165 ? 6.984 -17.163 5.365 1.00 93.81 165 LYS A CA 1
ATOM 1344 C C . LYS A 1 165 ? 7.835 -16.762 4.161 1.00 93.81 165 LYS A C 1
ATOM 1346 O O . LYS A 1 165 ? 8.960 -17.238 4.035 1.00 93.81 165 LYS A O 1
ATOM 1351 N N . MET A 1 166 ? 7.297 -15.930 3.268 1.00 91.81 166 MET A N 1
ATOM 1352 C CA . MET A 1 166 ? 7.871 -15.696 1.933 1.00 91.81 166 MET A CA 1
ATOM 1353 C C . MET A 1 166 ? 7.947 -14.218 1.521 1.00 91.81 166 MET A C 1
ATOM 1355 O O . MET A 1 166 ? 8.505 -13.913 0.469 1.00 91.81 166 MET A O 1
ATOM 1359 N N . GLY A 1 167 ? 7.428 -13.292 2.328 1.00 89.75 167 GLY A N 1
ATOM 1360 C CA . GLY A 1 167 ? 7.234 -11.895 1.934 1.00 89.75 167 GLY A CA 1
ATOM 1361 C C . GLY A 1 167 ? 6.069 -11.719 0.951 1.00 89.75 167 GLY A C 1
ATOM 1362 O O . GLY A 1 167 ? 5.213 -12.594 0.822 1.00 89.75 167 GLY A O 1
ATOM 1363 N N . VAL A 1 168 ? 6.014 -10.577 0.251 1.00 86.88 168 VAL A N 1
ATOM 1364 C CA . VAL A 1 168 ? 5.024 -10.366 -0.822 1.00 86.88 168 VAL A CA 1
ATOM 1365 C C . VAL A 1 168 ? 5.461 -11.133 -2.070 1.00 86.88 168 VAL A C 1
ATOM 1367 O O . VAL A 1 168 ? 6.476 -10.804 -2.682 1.00 86.88 168 VAL A O 1
ATOM 1370 N N . THR A 1 169 ? 4.671 -12.125 -2.471 1.00 88.50 169 THR A N 1
ATOM 1371 C CA . THR A 1 169 ? 4.850 -12.892 -3.712 1.00 88.50 169 THR A CA 1
ATOM 1372 C C . THR A 1 169 ? 3.881 -12.431 -4.814 1.00 88.50 169 THR A C 1
ATOM 1374 O O . THR A 1 169 ? 2.884 -11.766 -4.528 1.00 88.50 169 THR A O 1
ATOM 1377 N N . PRO A 1 170 ? 4.109 -12.799 -6.087 1.00 86.94 170 PRO A N 1
ATOM 1378 C CA . PRO A 1 170 ? 3.132 -12.539 -7.147 1.00 86.94 170 PRO A CA 1
ATOM 1379 C C . PRO A 1 170 ? 1.762 -13.180 -6.877 1.00 86.94 170 PRO A C 1
ATOM 1381 O O . PRO A 1 170 ? 0.738 -12.622 -7.251 1.00 86.94 170 PRO A O 1
ATOM 1384 N N . THR A 1 171 ? 1.728 -14.332 -6.199 1.00 88.44 171 THR A N 1
ATOM 1385 C CA . THR A 1 171 ? 0.480 -15.044 -5.884 1.00 88.44 171 THR A CA 1
ATOM 1386 C C . THR A 1 171 ? -0.405 -14.249 -4.932 1.00 88.44 171 THR A C 1
ATOM 1388 O O . THR A 1 171 ? -1.604 -14.141 -5.163 1.00 88.44 171 THR A O 1
ATOM 1391 N N . ILE A 1 172 ? 0.174 -13.676 -3.874 1.00 90.19 172 ILE A N 1
ATOM 1392 C CA . ILE A 1 172 ? -0.598 -12.907 -2.892 1.00 90.19 172 ILE A CA 1
ATOM 1393 C C . ILE A 1 172 ? -1.040 -11.546 -3.440 1.00 90.19 172 ILE A C 1
ATOM 1395 O O . ILE A 1 172 ? -2.102 -11.047 -3.095 1.00 90.19 172 ILE A O 1
ATOM 1399 N N . GLU A 1 173 ? -0.244 -10.962 -4.337 1.00 89.88 173 GLU A N 1
ATOM 1400 C CA . GLU A 1 173 ? -0.628 -9.766 -5.088 1.00 89.88 173 GLU A CA 1
ATOM 1401 C C . GLU A 1 173 ? -1.806 -10.062 -6.024 1.00 89.88 173 GLU A C 1
ATOM 1403 O O . GLU A 1 173 ? -2.789 -9.323 -6.036 1.00 89.88 173 GLU A O 1
ATOM 1408 N N . ALA A 1 174 ? -1.748 -11.181 -6.752 1.00 89.75 174 ALA A N 1
ATOM 1409 C CA . ALA A 1 174 ? -2.849 -11.618 -7.599 1.00 89.75 174 ALA A CA 1
ATOM 1410 C C . ALA A 1 174 ? -4.131 -11.875 -6.793 1.00 89.75 174 ALA A C 1
ATOM 1412 O O . ALA A 1 174 ? -5.204 -11.515 -7.267 1.00 89.75 174 ALA A O 1
ATOM 1413 N N . ASP A 1 175 ? -4.043 -12.445 -5.586 1.00 91.88 175 ASP A N 1
ATOM 1414 C CA . ASP A 1 175 ? -5.207 -12.664 -4.712 1.00 91.88 175 ASP A CA 1
ATOM 1415 C C . ASP A 1 175 ? -5.912 -11.345 -4.360 1.00 91.88 175 ASP A C 1
ATOM 1417 O O . ASP A 1 175 ? -7.109 -11.229 -4.607 1.00 91.88 175 ASP A O 1
ATOM 1421 N N . ILE A 1 176 ? -5.173 -10.316 -3.919 1.00 93.69 176 ILE A N 1
ATOM 1422 C CA . ILE A 1 176 ? -5.751 -8.994 -3.601 1.00 93.69 176 ILE A CA 1
ATOM 1423 C C . ILE A 1 176 ? -6.497 -8.414 -4.810 1.00 93.69 176 ILE A C 1
ATOM 1425 O O . ILE A 1 176 ? -7.596 -7.885 -4.677 1.00 93.69 176 ILE A O 1
ATOM 1429 N N . ILE A 1 177 ? -5.912 -8.525 -6.003 1.00 92.12 177 ILE A N 1
ATOM 1430 C CA . ILE A 1 177 ? -6.462 -7.930 -7.229 1.00 92.12 177 ILE A CA 1
ATOM 1431 C C . ILE A 1 177 ? -7.644 -8.723 -7.783 1.00 92.12 177 ILE A C 1
ATOM 1433 O O . ILE A 1 177 ? -8.576 -8.148 -8.341 1.00 92.12 177 ILE A O 1
ATOM 1437 N N . THR A 1 178 ? -7.592 -10.050 -7.707 1.00 89.88 178 THR A N 1
ATOM 1438 C CA . THR A 1 178 ? -8.617 -10.914 -8.306 1.00 89.88 178 THR A CA 1
ATOM 1439 C C . THR A 1 178 ? -9.810 -11.111 -7.388 1.00 89.88 178 THR A C 1
ATOM 1441 O O . THR A 1 178 ? -10.929 -11.185 -7.892 1.00 89.88 178 THR A O 1
ATOM 1444 N N . ASN A 1 179 ? -9.574 -11.103 -6.077 1.00 94.31 179 ASN A N 1
ATOM 1445 C CA . ASN A 1 179 ? -10.563 -11.348 -5.034 1.00 94.31 179 ASN A CA 1
ATOM 1446 C C . ASN A 1 179 ? -10.835 -10.090 -4.196 1.00 94.31 179 ASN A C 1
ATOM 1448 O O . ASN A 1 179 ? -11.181 -10.190 -3.022 1.00 94.31 179 ASN A O 1
ATOM 1452 N N . TYR A 1 180 ? -10.693 -8.897 -4.788 1.00 93.81 180 TYR A N 1
ATOM 1453 C CA . TYR A 1 180 ? -10.897 -7.620 -4.091 1.00 93.81 180 TYR A CA 1
ATOM 1454 C C . TYR A 1 180 ? -12.297 -7.487 -3.460 1.00 93.81 180 TYR A C 1
ATOM 1456 O O . TYR A 1 180 ? -12.460 -6.798 -2.460 1.00 93.81 180 TYR A O 1
ATOM 1464 N N . GLU A 1 181 ? -13.301 -8.175 -4.014 1.00 94.44 181 GLU A N 1
ATOM 1465 C CA . GLU A 1 181 ? -14.684 -8.203 -3.509 1.00 94.44 181 GLU A CA 1
ATOM 1466 C C . GLU A 1 181 ? -14.820 -8.952 -2.172 1.00 94.44 181 GLU A C 1
ATOM 1468 O O . GLU A 1 181 ? -15.807 -8.773 -1.465 1.00 94.44 181 GLU A O 1
ATOM 1473 N N . GLU A 1 182 ? -13.829 -9.769 -1.799 1.00 95.44 182 GLU A N 1
ATOM 1474 C CA . GLU A 1 182 ? -13.781 -10.460 -0.504 1.00 95.44 182 GLU A CA 1
ATOM 1475 C C . GLU A 1 182 ? -13.213 -9.580 0.627 1.00 95.44 182 GLU A C 1
ATOM 1477 O O . GLU A 1 182 ? -13.194 -9.990 1.790 1.00 95.44 182 GLU A O 1
ATOM 1482 N N . TYR A 1 183 ? -12.740 -8.373 0.308 1.00 95.00 183 TYR A N 1
ATOM 1483 C CA . TYR A 1 183 ? -12.247 -7.409 1.285 1.00 95.00 183 TYR A CA 1
ATOM 1484 C C . TYR A 1 183 ? -13.364 -6.428 1.651 1.00 95.00 183 TYR A C 1
ATOM 1486 O O . TYR A 1 183 ? -13.896 -5.730 0.791 1.00 95.00 183 TYR A O 1
ATOM 1494 N N . ASP A 1 184 ? -13.704 -6.342 2.941 1.00 95.94 184 ASP A N 1
ATOM 1495 C CA . ASP A 1 184 ? -14.687 -5.375 3.442 1.00 95.94 184 ASP A CA 1
ATOM 1496 C C . ASP A 1 184 ? -14.103 -3.955 3.423 1.00 95.94 184 ASP A C 1
ATOM 1498 O O . ASP A 1 184 ? -13.513 -3.489 4.398 1.00 95.94 184 ASP A O 1
ATOM 1502 N N . ILE A 1 185 ? -14.262 -3.266 2.292 1.00 95.69 185 ILE A N 1
ATOM 1503 C CA . ILE A 1 185 ? -13.784 -1.892 2.095 1.00 95.69 185 ILE A CA 1
ATOM 1504 C C . ILE A 1 185 ? -14.466 -0.904 3.044 1.00 95.69 185 ILE A C 1
ATOM 1506 O O . ILE A 1 185 ? -13.891 0.150 3.301 1.00 95.69 185 ILE A O 1
ATOM 1510 N N . SER A 1 186 ? -15.625 -1.225 3.631 1.00 93.88 186 SER A N 1
ATOM 1511 C CA . SER A 1 186 ? -16.243 -0.347 4.633 1.00 93.88 186 SER A CA 1
ATOM 1512 C C . SER A 1 186 ? -15.412 -0.267 5.923 1.00 93.88 186 SER A C 1
ATOM 1514 O O . SER A 1 186 ? -15.475 0.729 6.645 1.00 93.88 186 SER A O 1
ATOM 1516 N N . ASP A 1 187 ? -14.568 -1.270 6.190 1.00 95.19 187 ASP A N 1
ATOM 1517 C CA . ASP A 1 187 ? -13.665 -1.314 7.337 1.00 95.19 187 ASP A CA 1
ATOM 1518 C C . ASP A 1 187 ? -12.347 -0.572 7.054 1.00 95.19 187 ASP A C 1
ATOM 1520 O O . ASP A 1 187 ? -11.546 -0.964 6.200 1.00 95.19 187 ASP A O 1
ATOM 1524 N N . GLU A 1 188 ? -12.068 0.489 7.815 1.00 95.81 188 GLU A N 1
ATOM 1525 C CA . GLU A 1 188 ? -10.882 1.327 7.597 1.00 95.81 188 GLU A CA 1
ATOM 1526 C C . GLU A 1 188 ? -9.570 0.568 7.831 1.00 95.81 188 GLU A C 1
ATOM 1528 O O . GLU A 1 188 ? -8.533 0.928 7.275 1.00 95.81 188 GLU A O 1
ATOM 1533 N N . ARG A 1 189 ? -9.601 -0.519 8.610 1.00 96.81 189 ARG A N 1
ATOM 1534 C CA . ARG A 1 189 ? -8.435 -1.385 8.823 1.00 96.81 189 ARG A CA 1
ATOM 1535 C C . ARG A 1 189 ? -8.070 -2.156 7.557 1.00 96.81 189 ARG A C 1
ATOM 1537 O O . ARG A 1 189 ? -6.888 -2.330 7.260 1.00 96.81 189 ARG A O 1
ATOM 1544 N N . ILE A 1 190 ? -9.078 -2.581 6.797 1.00 97.25 190 ILE A N 1
ATOM 1545 C CA . ILE A 1 190 ? -8.902 -3.255 5.508 1.00 97.25 190 ILE A CA 1
ATOM 1546 C C . ILE A 1 190 ? -8.416 -2.259 4.457 1.00 97.25 190 ILE A C 1
ATOM 1548 O O . ILE A 1 190 ? -7.459 -2.551 3.737 1.00 97.25 190 ILE A O 1
ATOM 1552 N N . ARG A 1 191 ? -8.991 -1.050 4.422 1.00 97.50 191 ARG A N 1
ATOM 1553 C CA . ARG A 1 191 ? -8.494 0.025 3.547 1.00 97.50 191 ARG A CA 1
ATOM 1554 C C . ARG A 1 191 ? -7.047 0.401 3.863 1.00 97.50 191 ARG A C 1
ATOM 1556 O O . ARG A 1 191 ? -6.241 0.512 2.946 1.00 97.50 191 ARG A O 1
ATOM 1563 N N . LEU A 1 192 ? -6.670 0.488 5.141 1.00 97.94 192 LEU A N 1
ATOM 1564 C CA . LEU A 1 192 ? -5.278 0.709 5.546 1.00 97.94 192 LEU A CA 1
ATOM 1565 C C . LEU A 1 192 ? -4.343 -0.402 5.056 1.00 97.94 192 LEU A C 1
ATOM 1567 O O . LEU A 1 192 ? -3.256 -0.111 4.554 1.00 97.94 192 LEU A O 1
ATOM 1571 N N . PHE A 1 193 ? -4.756 -1.665 5.174 1.00 97.75 193 PHE A N 1
ATOM 1572 C CA . PHE A 1 193 ? -4.001 -2.790 4.628 1.00 97.75 193 PHE A CA 1
ATOM 1573 C C . PHE A 1 193 ? -3.741 -2.619 3.120 1.00 97.75 193 PHE A C 1
ATOM 1575 O O . PHE A 1 193 ? -2.594 -2.720 2.673 1.00 97.75 193 PHE A O 1
ATOM 1582 N N . ILE A 1 194 ? -4.786 -2.293 2.356 1.00 97.75 194 ILE A N 1
ATOM 1583 C CA . ILE A 1 194 ? -4.705 -2.058 0.910 1.00 97.75 194 ILE A CA 1
ATOM 1584 C C . ILE A 1 194 ? -3.793 -0.860 0.607 1.00 97.75 194 ILE A C 1
ATOM 1586 O O . ILE A 1 194 ? -2.895 -0.969 -0.232 1.00 97.75 194 ILE A O 1
ATOM 1590 N N . ALA A 1 195 ? -3.959 0.251 1.327 1.00 98.19 195 ALA A N 1
ATOM 1591 C CA . ALA A 1 195 ? -3.161 1.460 1.167 1.00 98.19 195 ALA A CA 1
ATOM 1592 C C . ALA A 1 195 ? -1.667 1.178 1.328 1.00 98.19 195 ALA A C 1
ATOM 1594 O O . ALA A 1 195 ? -0.866 1.498 0.449 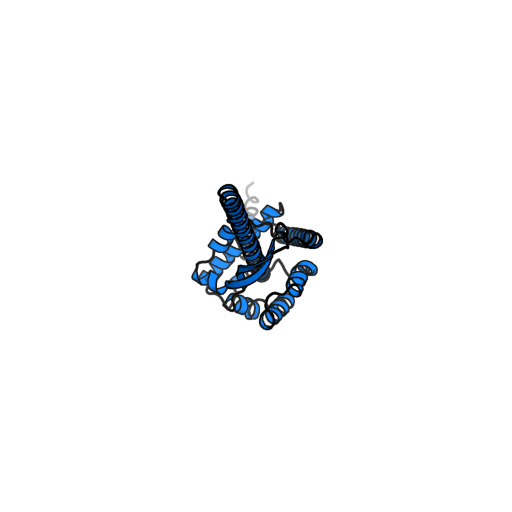1.00 98.19 195 ALA A O 1
ATOM 1595 N N . VAL A 1 196 ? -1.275 0.505 2.411 1.00 98.00 196 VAL A N 1
ATOM 1596 C CA . VAL A 1 196 ? 0.133 0.172 2.659 1.00 98.00 196 VAL A CA 1
ATOM 1597 C C . VAL A 1 196 ? 0.671 -0.789 1.601 1.00 98.00 196 VAL A C 1
ATOM 1599 O O . VAL A 1 196 ? 1.803 -0.606 1.137 1.00 98.00 196 VAL A O 1
ATOM 1602 N N . HIS A 1 197 ? -0.122 -1.776 1.173 1.00 96.88 197 HIS A N 1
ATOM 1603 C CA . HIS A 1 197 ? 0.273 -2.703 0.113 1.00 96.88 197 HIS A CA 1
ATOM 1604 C C . HIS A 1 197 ? 0.587 -1.957 -1.193 1.00 96.88 197 HIS A C 1
ATOM 1606 O O . HIS A 1 197 ? 1.692 -2.086 -1.730 1.00 96.88 197 HIS A O 1
ATOM 1612 N N . TYR A 1 198 ? -0.336 -1.124 -1.679 1.00 97.56 198 TYR A N 1
ATOM 1613 C CA . TYR A 1 198 ? -0.150 -0.416 -2.946 1.00 97.56 198 TYR A CA 1
ATOM 1614 C C . TYR A 1 198 ? 0.859 0.726 -2.857 1.00 97.56 198 TYR A C 1
ATOM 1616 O O . TYR A 1 198 ? 1.638 0.901 -3.789 1.00 97.56 198 TYR A O 1
ATOM 1624 N N . LEU A 1 199 ? 0.962 1.448 -1.740 1.00 98.00 199 LEU A N 1
ATOM 1625 C CA . LEU A 1 199 ? 2.045 2.419 -1.550 1.00 98.00 199 LEU A CA 1
ATOM 1626 C C . LEU A 1 199 ? 3.417 1.732 -1.612 1.00 98.00 199 LEU A C 1
ATOM 1628 O O . LEU A 1 199 ? 4.302 2.221 -2.310 1.00 98.00 199 LEU A O 1
ATOM 1632 N N . THR A 1 200 ? 3.572 0.554 -0.996 1.00 96.81 200 THR A N 1
ATOM 1633 C CA . THR A 1 200 ? 4.807 -0.249 -1.105 1.00 96.81 200 THR A CA 1
ATOM 1634 C C . THR A 1 200 ? 5.135 -0.578 -2.563 1.00 96.81 200 THR A C 1
ATOM 1636 O O . THR A 1 200 ? 6.283 -0.457 -3.002 1.00 96.81 200 THR A O 1
ATOM 1639 N N . LYS A 1 201 ? 4.131 -0.990 -3.344 1.00 95.19 201 LYS A N 1
ATOM 1640 C CA . LYS A 1 201 ? 4.303 -1.287 -4.772 1.00 95.19 201 LYS A CA 1
ATOM 1641 C C . LYS A 1 201 ? 4.663 -0.035 -5.566 1.00 95.19 201 LYS A C 1
ATOM 1643 O O . LYS A 1 201 ? 5.596 -0.085 -6.366 1.00 95.19 201 LYS A O 1
ATOM 1648 N N . ASN A 1 202 ? 4.007 1.089 -5.289 1.00 96.69 202 ASN A N 1
ATOM 1649 C CA . ASN A 1 202 ? 4.264 2.350 -5.973 1.00 96.69 202 ASN A CA 1
ATOM 1650 C C . ASN A 1 202 ? 5.699 2.827 -5.749 1.00 96.69 202 ASN A C 1
ATOM 1652 O O . ASN A 1 202 ? 6.381 3.165 -6.712 1.00 96.69 202 ASN A O 1
ATOM 1656 N N . SER A 1 203 ? 6.211 2.76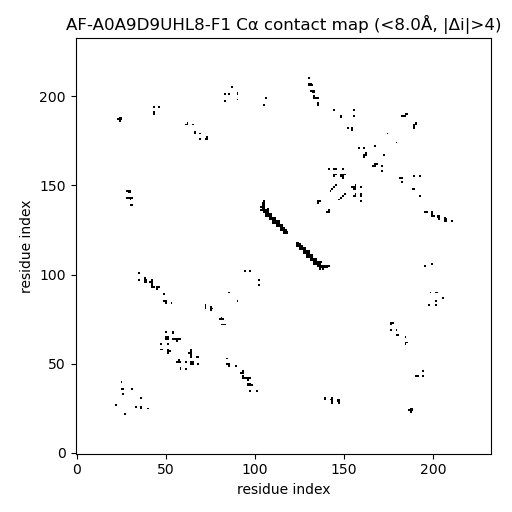1 -4.513 1.00 95.75 203 SER A N 1
ATOM 1657 C CA . SER A 1 203 ? 7.609 3.115 -4.233 1.00 95.75 203 SER A CA 1
ATOM 1658 C C . SER A 1 203 ? 8.588 2.278 -5.065 1.00 95.75 203 SER A C 1
ATOM 1660 O O . SER A 1 203 ? 9.567 2.803 -5.593 1.00 95.75 203 SER A O 1
ATOM 1662 N N . ASN A 1 204 ? 8.322 0.977 -5.222 1.00 94.06 204 ASN A N 1
ATOM 1663 C CA . ASN A 1 204 ? 9.159 0.095 -6.037 1.00 94.06 204 ASN A CA 1
ATOM 1664 C C . ASN A 1 204 ? 9.090 0.435 -7.533 1.00 94.06 204 ASN A C 1
ATOM 1666 O O . ASN A 1 204 ? 10.128 0.439 -8.198 1.00 94.06 204 ASN A O 1
ATOM 1670 N N . ILE A 1 205 ? 7.903 0.766 -8.055 1.00 93.00 205 ILE A N 1
ATOM 1671 C CA . ILE A 1 205 ? 7.729 1.235 -9.438 1.00 93.00 205 ILE A CA 1
ATOM 1672 C C . ILE A 1 205 ? 8.539 2.519 -9.656 1.00 93.00 205 ILE A C 1
ATOM 1674 O O . ILE A 1 205 ? 9.374 2.564 -10.564 1.00 93.00 205 ILE A O 1
ATOM 1678 N N . LEU A 1 206 ? 8.383 3.513 -8.775 1.00 92.75 206 LEU A N 1
ATOM 1679 C CA . LEU A 1 206 ? 9.102 4.789 -8.839 1.00 92.75 206 LEU A CA 1
ATOM 1680 C C . LEU A 1 206 ? 10.627 4.591 -8.807 1.00 92.75 206 LEU A C 1
ATOM 1682 O O . LEU A 1 206 ? 11.342 5.115 -9.663 1.00 92.75 206 LEU A O 1
ATOM 1686 N N . TYR A 1 207 ? 11.146 3.760 -7.896 1.00 90.56 207 TYR A N 1
ATOM 1687 C CA . TYR A 1 207 ? 12.583 3.464 -7.850 1.00 90.56 207 TYR A CA 1
ATOM 1688 C C . TYR A 1 207 ? 13.088 2.712 -9.080 1.00 90.56 207 TYR A C 1
ATOM 1690 O O . TYR A 1 207 ? 14.213 2.964 -9.528 1.00 90.56 207 TYR A O 1
ATOM 1698 N N . SER A 1 208 ? 12.281 1.816 -9.649 1.00 87.25 208 SER A N 1
ATOM 1699 C CA . SER A 1 208 ? 12.656 1.091 -10.863 1.00 87.25 208 SER A CA 1
ATOM 1700 C C . SER A 1 208 ? 12.790 2.022 -12.074 1.00 87.25 208 SER A C 1
ATOM 1702 O O . SER A 1 208 ? 13.758 1.884 -12.831 1.00 87.25 208 SER A O 1
ATOM 1704 N N . ASN A 1 209 ? 11.894 3.009 -12.195 1.00 86.69 209 ASN A N 1
ATOM 1705 C CA . ASN A 1 209 ? 11.904 4.020 -13.252 1.00 86.69 209 ASN A CA 1
ATOM 1706 C C . ASN A 1 209 ? 13.132 4.931 -13.123 1.00 86.69 209 ASN A C 1
ATOM 1708 O O . ASN A 1 209 ? 13.912 5.051 -14.069 1.00 86.69 209 ASN A O 1
ATOM 1712 N N . LEU A 1 210 ? 13.386 5.460 -11.920 1.00 84.12 210 LEU A N 1
ATOM 1713 C CA . LEU A 1 210 ? 14.559 6.298 -11.637 1.00 84.12 210 LEU A CA 1
ATOM 1714 C C . LEU A 1 210 ? 15.886 5.567 -11.889 1.00 84.12 210 LEU A C 1
ATOM 1716 O O . LEU A 1 210 ? 16.864 6.160 -12.352 1.00 84.12 210 LEU A O 1
ATOM 1720 N N . SER A 1 211 ? 15.955 4.275 -11.561 1.00 81.38 211 SER A N 1
ATOM 1721 C CA . SER A 1 211 ? 17.131 3.447 -11.848 1.00 81.38 211 SER A CA 1
ATOM 1722 C C . SER A 1 211 ? 17.325 3.267 -13.357 1.00 81.38 211 SER A C 1
ATOM 1724 O O . SER A 1 211 ? 18.442 3.439 -13.845 1.00 81.38 211 SER A O 1
ATOM 1726 N N . TYR A 1 212 ? 16.252 2.993 -14.106 1.00 78.06 212 TYR A N 1
ATOM 1727 C CA . TYR A 1 212 ? 16.322 2.815 -15.556 1.00 78.06 212 TYR A CA 1
ATOM 1728 C C . TYR A 1 212 ? 16.805 4.078 -16.284 1.00 78.06 212 TYR A C 1
ATOM 1730 O O . TYR A 1 212 ? 17.681 3.990 -17.148 1.00 78.06 212 TYR A O 1
ATOM 1738 N N . GLU A 1 213 ? 16.294 5.251 -15.904 1.00 81.06 213 GLU A N 1
ATOM 1739 C CA . GLU A 1 213 ? 16.718 6.540 -16.466 1.00 81.06 213 GLU A CA 1
ATOM 1740 C C . GLU A 1 213 ? 18.219 6.782 -16.261 1.00 81.06 213 GLU A C 1
ATOM 1742 O O . GLU A 1 213 ? 18.950 7.054 -17.217 1.00 81.06 213 GLU A O 1
ATOM 1747 N N . LYS A 1 214 ? 18.715 6.563 -15.036 1.00 79.31 214 LYS A N 1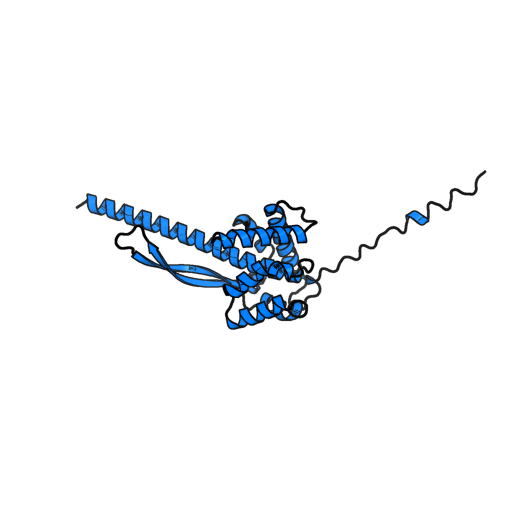
ATOM 1748 C CA . LYS A 1 214 ? 20.146 6.695 -14.714 1.00 79.31 214 LYS A CA 1
ATOM 1749 C C . LYS A 1 214 ? 21.013 5.734 -15.524 1.00 79.31 214 LYS A C 1
ATOM 1751 O O . LYS A 1 214 ? 22.066 6.128 -16.032 1.00 79.31 214 LYS A O 1
ATOM 1756 N N . SER A 1 215 ? 20.593 4.477 -15.660 1.00 76.69 215 SER A N 1
ATOM 1757 C CA . SER A 1 215 ? 21.313 3.489 -16.469 1.00 76.69 215 SER A CA 1
ATOM 1758 C C . SER A 1 215 ? 21.387 3.895 -17.943 1.00 76.69 215 SER A C 1
ATOM 1760 O O . SER A 1 215 ? 22.431 3.734 -18.579 1.00 76.69 215 SER A O 1
ATOM 1762 N N . TRP A 1 216 ? 20.302 4.448 -18.489 1.00 76.19 216 TRP A N 1
ATOM 1763 C CA . TRP A 1 216 ? 20.245 4.896 -19.878 1.00 76.19 216 TRP A CA 1
ATOM 1764 C C . TRP A 1 216 ? 21.159 6.096 -20.145 1.00 76.19 216 TRP A C 1
ATOM 1766 O O . TRP A 1 216 ? 21.885 6.120 -21.144 1.00 76.19 216 TRP A O 1
ATOM 1776 N N . ASP A 1 217 ? 21.197 7.059 -19.228 1.00 82.38 217 ASP A N 1
ATOM 1777 C CA . ASP A 1 217 ? 22.082 8.218 -19.341 1.00 82.38 217 ASP A CA 1
ATOM 1778 C C . ASP A 1 217 ? 23.562 7.841 -19.209 1.00 82.38 217 ASP A C 1
ATOM 1780 O O . ASP A 1 217 ? 24.411 8.379 -19.927 1.00 82.38 217 ASP A O 1
ATOM 1784 N N . ASN A 1 218 ? 23.891 6.860 -18.364 1.00 79.69 218 ASN A N 1
ATOM 1785 C CA . ASN A 1 218 ? 25.243 6.300 -18.288 1.00 79.69 218 ASN A CA 1
ATOM 1786 C C . ASN A 1 218 ? 25.668 5.673 -19.622 1.00 79.69 218 ASN A C 1
ATOM 1788 O O . ASN A 1 218 ? 26.735 6.003 -20.142 1.00 79.69 218 ASN A O 1
ATOM 1792 N N . PHE A 1 219 ? 24.805 4.851 -20.226 1.00 79.62 219 PHE A N 1
ATOM 1793 C CA . PHE A 1 219 ? 25.069 4.242 -21.530 1.00 79.62 219 PHE A CA 1
ATOM 1794 C C . PHE A 1 219 ? 25.300 5.293 -22.633 1.00 79.62 219 PHE A C 1
ATOM 1796 O O . PHE A 1 219 ? 26.254 5.195 -23.413 1.00 79.62 219 PHE A O 1
ATOM 1803 N N . LYS A 1 220 ? 24.482 6.353 -22.684 1.00 82.62 220 LYS A N 1
ATOM 1804 C CA . LYS A 1 220 ? 24.680 7.467 -23.632 1.00 82.62 220 LYS A CA 1
ATOM 1805 C C . LYS A 1 220 ? 26.041 8.148 -23.457 1.00 82.62 220 LYS A C 1
ATOM 1807 O O . LYS A 1 220 ? 26.703 8.448 -24.451 1.00 82.62 220 LYS A O 1
ATOM 1812 N N . ARG A 1 221 ? 26.484 8.375 -22.216 1.00 83.44 221 ARG A N 1
ATOM 1813 C CA . ARG A 1 221 ? 27.801 8.978 -21.938 1.00 83.44 221 ARG A CA 1
ATOM 1814 C C . ARG A 1 221 ? 28.954 8.081 -22.388 1.00 83.44 221 ARG A C 1
ATOM 1816 O O . ARG A 1 221 ? 29.864 8.562 -23.058 1.00 83.44 221 ARG A O 1
ATOM 1823 N N . GLU A 1 222 ? 28.893 6.784 -22.099 1.00 82.12 222 GLU A N 1
ATOM 1824 C CA . GLU A 1 222 ? 29.926 5.824 -22.517 1.00 82.12 222 GLU A CA 1
ATOM 1825 C C . GLU A 1 222 ? 30.037 5.715 -24.043 1.00 82.12 222 GLU A C 1
ATOM 1827 O O . GLU A 1 222 ? 31.135 5.749 -24.603 1.00 82.12 222 GLU A O 1
ATOM 1832 N N . THR A 1 223 ? 28.902 5.633 -24.743 1.00 81.25 223 THR A N 1
ATOM 1833 C CA . THR A 1 223 ? 28.898 5.569 -26.212 1.00 81.25 223 THR A CA 1
ATOM 1834 C C . THR A 1 223 ? 29.426 6.847 -26.861 1.00 81.25 223 THR A C 1
ATOM 1836 O O . THR A 1 223 ? 30.109 6.761 -27.884 1.00 81.25 223 THR A O 1
ATOM 1839 N N . LYS A 1 224 ? 29.167 8.022 -26.270 1.00 86.12 224 LYS A N 1
ATOM 1840 C CA . LYS A 1 224 ? 29.729 9.296 -26.736 1.00 86.12 224 LYS A CA 1
ATOM 1841 C C . LYS A 1 224 ? 31.253 9.329 -26.578 1.00 86.12 224 LYS A C 1
ATOM 1843 O O . LYS A 1 224 ? 31.949 9.580 -27.560 1.00 86.12 224 LYS A O 1
ATOM 1848 N N . ASN A 1 225 ? 31.764 8.982 -25.397 1.00 83.00 225 ASN A N 1
ATOM 1849 C CA . ASN A 1 225 ? 33.204 8.977 -25.118 1.00 83.00 225 ASN A CA 1
ATOM 1850 C C . ASN A 1 225 ? 33.965 8.020 -26.053 1.00 83.00 225 ASN A C 1
ATOM 1852 O O . ASN A 1 225 ? 34.993 8.388 -26.614 1.00 83.00 225 ASN A O 1
ATOM 1856 N N . ASN A 1 226 ? 33.418 6.827 -26.309 1.00 77.75 226 ASN A N 1
ATOM 1857 C CA . ASN A 1 226 ? 34.039 5.851 -27.210 1.00 77.75 226 ASN A CA 1
ATOM 1858 C C . ASN A 1 226 ? 34.120 6.330 -28.671 1.00 77.75 226 ASN A C 1
ATOM 1860 O O . ASN A 1 226 ? 35.059 5.966 -29.382 1.00 77.75 226 ASN A O 1
ATOM 1864 N N . LYS A 1 227 ? 33.155 7.135 -29.141 1.00 79.44 227 LYS A N 1
ATOM 1865 C CA . LYS A 1 227 ? 33.218 7.746 -30.481 1.00 79.44 227 LYS A CA 1
ATOM 1866 C C . LYS A 1 227 ? 34.309 8.815 -30.557 1.00 79.44 227 LYS A C 1
ATOM 1868 O O . LYS A 1 227 ? 35.031 8.872 -31.545 1.00 79.44 227 LYS A O 1
ATOM 1873 N N . GLU A 1 228 ? 34.461 9.624 -29.510 1.00 83.94 228 GLU A N 1
ATOM 1874 C CA . GLU A 1 228 ? 35.486 10.672 -29.455 1.00 83.94 228 GLU A CA 1
ATOM 1875 C C . GLU A 1 228 ? 36.908 10.098 -29.406 1.00 83.94 228 GLU A C 1
ATOM 1877 O O . GLU A 1 228 ? 37.800 10.635 -30.060 1.00 83.94 228 GLU A O 1
ATOM 1882 N N . THR A 1 229 ? 37.131 8.986 -28.698 1.00 77.44 229 THR A N 1
ATOM 1883 C CA . THR A 1 229 ? 38.440 8.312 -28.674 1.00 77.44 229 THR A CA 1
ATOM 1884 C C . THR A 1 229 ? 38.793 7.687 -30.026 1.00 77.44 229 THR A C 1
ATOM 1886 O O . THR A 1 229 ? 39.941 7.773 -30.448 1.00 77.44 229 THR A O 1
ATOM 1889 N N . LYS A 1 230 ? 37.818 7.106 -30.741 1.00 72.38 230 LYS A N 1
ATOM 1890 C CA . LYS A 1 230 ? 38.047 6.523 -32.077 1.00 72.38 230 LYS A CA 1
ATOM 1891 C C . LYS A 1 230 ? 38.363 7.554 -33.159 1.00 72.38 230 LYS A C 1
ATOM 1893 O O . LYS A 1 230 ? 39.025 7.201 -34.117 1.00 72.38 230 LYS A O 1
ATOM 1898 N N . ASN A 1 231 ? 37.912 8.797 -33.012 1.00 72.88 231 ASN A N 1
ATOM 1899 C CA . ASN A 1 231 ? 38.211 9.863 -33.975 1.00 72.88 231 ASN A CA 1
ATOM 1900 C C . ASN A 1 231 ? 39.579 10.530 -33.744 1.00 72.88 231 ASN A C 1
ATOM 1902 O O . ASN A 1 231 ? 39.980 11.376 -34.538 1.00 72.88 231 ASN A O 1
ATOM 1906 N N . LYS A 1 232 ? 40.263 10.212 -32.637 1.00 68.69 232 LYS A N 1
ATOM 1907 C CA . LYS A 1 232 ? 41.578 10.773 -32.285 1.00 68.69 232 LYS A CA 1
ATOM 1908 C C . LYS A 1 232 ? 42.752 9.845 -32.619 1.00 68.69 232 LYS A C 1
ATOM 1910 O O . LYS A 1 232 ? 43.890 10.290 -32.500 1.00 68.69 232 LYS A O 1
ATOM 1915 N N . ASN A 1 233 ? 42.473 8.606 -33.021 1.00 60.41 233 ASN A N 1
ATOM 1916 C CA . ASN A 1 233 ? 43.453 7.593 -33.420 1.00 60.41 233 ASN A CA 1
ATOM 1917 C C . ASN A 1 233 ? 43.290 7.278 -34.904 1.00 60.41 233 ASN A C 1
ATOM 1919 O O . ASN A 1 233 ? 44.322 6.993 -35.544 1.00 60.41 233 ASN A O 1
#

pLDDT: mean 87.85, std 13.53, range [45.47, 98.62]